Protein AF-A0A536UPM7-F1 (afdb_monomer_lite)

Sequence (203 aa):
MLKPAIPAGALLGDVVAAICDRAFIGEDPLPRSEGAYAEQVKRARVRLPAVAESAFRLLAAIAVEYHTLSQQIGALPGSQARLAADLRAQRDALLHPGFLSETPWPQLTHLPRYLKALERRLAKYGENPARDAKHSQAVAELWQRYAQRRAANAATRKAEPPLEAFRWQIEELKVSLFAQELRTPQPVSYKRLEKAWTELSRG

Secondary structure (DSSP, 8-state):
---TTS-HHHHHHHHHHHHHHHHHTTTSPPP-SHHHHHHHHHHHHHHHHHHHHHHHHHHHHHHHHHHHHHHHHHT--GGGHHHHHHHHHHHHHHS-TTHHHHS-HHHHTTHHHHHHHHHHHHHHGGG-HHHHHHHHHHHHHHHHHHHHHHHHHHHTT---HHHHHHHHHHHHHHHHHH-GGG--SS---HHHHHHHHHHHTT-

Radius of gyration: 19.03 Å; chains: 1; bounding box: 42×40×56 Å

pLDDT: mean 92.96, std 7.71, range [46.66, 98.44]

Foldseek 3Di:
DQPVQAPPVLVVVLLVLLLCCCLQPNPNDDDPDPVSNVVSVVSSVVRNVVSSVVSVVLVVLLRVLSVVLLVLLVPDDPVCVVLSVLLVVQLCVCVPRNNSNPPPPVVSSCNSVLSVLSVQLSVCCVVDVPLSVVLSVLLVVLVVLLVVVVVVCVVVVNDDVLSVVLVVLSSQQSCVSRPCVSPHPDDHYSVVSVVSSVVVVVD

Structure (mmCIF, N/CA/C/O backbone):
data_AF-A0A536UPM7-F1
#
_entry.id   AF-A0A536UPM7-F1
#
loop_
_atom_site.group_PDB
_atom_site.id
_atom_site.type_symbol
_atom_site.label_atom_id
_atom_site.label_alt_id
_atom_site.label_comp_id
_atom_site.label_asym_id
_atom_site.label_entity_id
_atom_site.label_seq_id
_atom_site.pdbx_PDB_ins_code
_atom_site.Cartn_x
_atom_site.Cartn_y
_atom_site.Cartn_z
_atom_site.occupancy
_atom_site.B_iso_or_equiv
_atom_site.auth_seq_id
_atom_site.auth_comp_id
_atom_site.auth_asym_id
_atom_site.auth_atom_id
_atom_site.pdbx_PDB_model_num
ATOM 1 N N .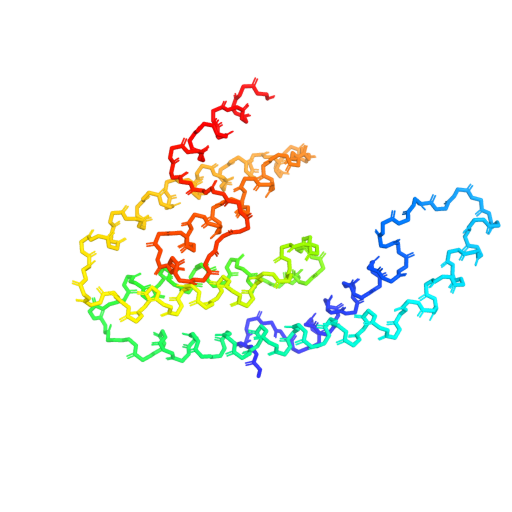 MET A 1 1 ? 5.685 -16.353 6.156 1.00 46.66 1 MET A N 1
ATOM 2 C CA . MET A 1 1 ? 4.704 -16.441 5.053 1.00 46.66 1 MET A CA 1
ATOM 3 C C . MET A 1 1 ? 3.681 -15.330 5.264 1.00 46.66 1 MET A C 1
ATOM 5 O O . MET A 1 1 ? 3.074 -15.290 6.330 1.00 46.66 1 MET A O 1
ATOM 9 N N . LEU A 1 2 ? 3.534 -14.404 4.306 1.00 55.59 2 LEU A N 1
ATOM 10 C CA . LEU A 1 2 ? 2.326 -13.563 4.188 1.00 55.59 2 LEU A CA 1
ATOM 11 C C . LEU A 1 2 ? 1.105 -14.528 4.127 1.00 55.59 2 LEU A C 1
ATOM 13 O O . LEU A 1 2 ? 1.315 -15.692 3.797 1.00 55.59 2 LEU A O 1
ATOM 17 N N . LYS A 1 3 ? -0.126 -14.152 4.520 1.00 49.47 3 LYS A N 1
ATOM 18 C CA . LYS A 1 3 ? -1.296 -15.077 4.624 1.00 49.47 3 LYS A CA 1
ATOM 19 C C . LYS A 1 3 ? -1.457 -16.034 3.420 1.00 49.47 3 LYS A C 1
ATOM 21 O O . LYS A 1 3 ? -0.940 -15.743 2.346 1.00 49.47 3 LYS A O 1
ATOM 26 N N . PRO A 1 4 ? -2.371 -17.026 3.512 1.00 54.44 4 PRO A N 1
ATOM 27 C CA . PRO A 1 4 ? -2.887 -17.793 2.363 1.00 54.44 4 PRO A CA 1
ATOM 28 C C . PRO A 1 4 ? -3.378 -16.982 1.138 1.00 54.44 4 PRO A C 1
ATOM 30 O O . PRO A 1 4 ? -3.805 -17.581 0.161 1.00 54.44 4 PRO A O 1
ATOM 33 N N . ALA A 1 5 ? -3.374 -15.645 1.182 1.00 61.03 5 ALA A N 1
ATOM 34 C CA . ALA A 1 5 ? -3.870 -14.762 0.130 1.00 61.03 5 ALA A CA 1
ATOM 35 C C . ALA A 1 5 ? -2.941 -14.657 -1.096 1.00 61.03 5 ALA A C 1
ATOM 37 O O . ALA A 1 5 ? -3.426 -14.322 -2.171 1.00 61.03 5 ALA A O 1
ATOM 38 N N . ILE A 1 6 ? -1.640 -14.952 -0.966 1.00 72.44 6 ILE A N 1
ATOM 39 C CA . ILE A 1 6 ? -0.722 -15.006 -2.115 1.00 72.44 6 ILE A CA 1
ATOM 40 C C . ILE A 1 6 ? 0.074 -16.316 -2.044 1.00 72.44 6 ILE A C 1
ATOM 42 O O . ILE A 1 6 ? 0.907 -16.473 -1.147 1.00 72.44 6 ILE A O 1
ATOM 46 N N . PRO A 1 7 ? -0.160 -17.270 -2.963 1.00 82.25 7 PRO A N 1
ATOM 47 C CA . PRO A 1 7 ? 0.635 -18.490 -3.047 1.00 82.25 7 PRO A CA 1
ATOM 48 C C . PRO A 1 7 ? 2.126 -18.170 -3.205 1.00 82.25 7 PRO A C 1
ATOM 50 O O . PRO A 1 7 ? 2.487 -17.260 -3.949 1.00 82.25 7 PRO A O 1
ATOM 53 N N . ALA A 1 8 ? 3.005 -18.945 -2.563 1.00 83.06 8 ALA A N 1
ATOM 54 C CA . ALA A 1 8 ? 4.450 -18.692 -2.591 1.00 83.06 8 ALA A CA 1
ATOM 55 C C . ALA A 1 8 ? 5.021 -18.604 -4.021 1.00 83.06 8 ALA A C 1
ATOM 57 O O . ALA A 1 8 ? 5.852 -17.744 -4.293 1.00 83.06 8 ALA A O 1
ATOM 58 N N . GLY A 1 9 ? 4.530 -19.439 -4.946 1.00 85.62 9 GLY A N 1
ATOM 59 C CA . GLY A 1 9 ? 4.920 -19.380 -6.358 1.00 85.62 9 GLY A CA 1
ATOM 60 C C . GLY A 1 9 ? 4.471 -18.096 -7.063 1.00 85.62 9 GLY A C 1
ATOM 61 O O . GLY A 1 9 ? 5.237 -17.529 -7.835 1.00 85.62 9 GLY A O 1
ATOM 62 N N . ALA A 1 10 ? 3.272 -17.594 -6.752 1.00 88.25 10 ALA A N 1
ATOM 63 C CA . ALA A 1 10 ? 2.782 -16.326 -7.293 1.00 88.25 10 ALA A CA 1
ATOM 64 C C . ALA A 1 10 ? 3.593 -15.140 -6.751 1.00 88.25 10 ALA A C 1
ATOM 66 O O . ALA A 1 10 ? 3.974 -14.261 -7.515 1.00 88.25 10 ALA A O 1
ATOM 67 N N . LEU A 1 11 ? 3.925 -15.154 -5.454 1.00 89.81 11 LEU A N 1
ATOM 68 C CA . LEU A 1 11 ? 4.779 -14.135 -4.846 1.00 89.81 11 LEU A CA 1
ATOM 69 C C . LEU A 1 11 ? 6.188 -14.148 -5.448 1.00 89.81 11 LEU A C 1
ATOM 71 O O . LEU A 1 11 ? 6.736 -13.093 -5.738 1.00 89.81 11 LEU A O 1
ATOM 75 N N . LEU A 1 12 ? 6.769 -15.331 -5.661 1.00 91.31 12 LEU A N 1
ATOM 76 C CA . LEU A 1 12 ? 8.068 -15.453 -6.319 1.00 91.31 12 LEU A CA 1
ATOM 77 C C . LEU A 1 12 ? 8.020 -14.900 -7.748 1.00 91.31 12 LEU A C 1
ATOM 79 O O . LEU A 1 12 ? 8.910 -14.147 -8.131 1.00 91.31 12 LEU A O 1
ATOM 83 N N . GLY A 1 13 ? 6.978 -15.238 -8.513 1.00 93.88 13 GLY A N 1
ATOM 84 C CA . GLY A 1 13 ? 6.771 -14.697 -9.856 1.00 93.88 13 GLY A CA 1
ATOM 85 C C . GLY A 1 13 ? 6.675 -13.170 -9.864 1.00 93.88 13 GLY A C 1
ATOM 86 O O . GLY A 1 13 ? 7.329 -12.524 -10.677 1.00 93.88 13 GLY A O 1
ATOM 87 N N . ASP A 1 14 ? 5.937 -12.594 -8.916 1.00 94.75 14 ASP A N 1
ATOM 88 C CA . ASP A 1 14 ? 5.778 -11.144 -8.762 1.00 94.75 14 ASP A CA 1
ATOM 89 C C . ASP A 1 14 ? 7.102 -10.444 -8.393 1.00 94.75 14 ASP A C 1
ATOM 91 O O . ASP A 1 14 ? 7.489 -9.456 -9.016 1.00 94.75 14 ASP A O 1
ATOM 95 N N . VAL A 1 15 ? 7.871 -11.011 -7.452 1.00 94.06 15 VAL A N 1
ATOM 96 C CA . VAL A 1 15 ? 9.226 -10.527 -7.117 1.00 94.06 15 VAL A CA 1
ATOM 97 C C . VAL A 1 15 ? 10.132 -10.544 -8.343 1.00 94.06 15 VAL A C 1
ATOM 99 O O . VAL A 1 15 ? 10.836 -9.570 -8.602 1.00 94.06 15 VAL A O 1
ATOM 102 N N . VAL A 1 16 ? 10.134 -11.645 -9.097 1.00 94.12 16 VAL A N 1
ATOM 103 C CA . VAL A 1 16 ? 10.965 -11.783 -10.298 1.00 94.12 16 VAL A CA 1
ATOM 104 C C . VAL A 1 16 ? 10.556 -10.760 -11.355 1.00 94.12 16 VAL A C 1
ATOM 106 O O . VAL A 1 16 ? 11.431 -10.106 -11.917 1.00 94.12 16 VAL A O 1
ATOM 109 N N . ALA A 1 17 ? 9.255 -10.563 -11.582 1.00 93.38 17 ALA A N 1
ATOM 110 C CA . ALA A 1 17 ? 8.753 -9.553 -12.509 1.00 93.38 17 ALA A CA 1
ATOM 111 C C . ALA A 1 17 ? 9.218 -8.140 -12.116 1.00 93.38 17 ALA A C 1
ATOM 113 O O . ALA A 1 17 ? 9.771 -7.426 -12.954 1.00 93.38 17 ALA A O 1
ATOM 114 N N . ALA A 1 18 ? 9.094 -7.773 -10.837 1.00 93.06 18 ALA A N 1
ATOM 115 C CA . ALA A 1 18 ? 9.553 -6.483 -10.322 1.00 93.06 18 ALA A CA 1
ATOM 116 C C . ALA A 1 18 ? 11.078 -6.295 -10.455 1.00 93.06 18 ALA A C 1
ATOM 118 O O . ALA A 1 18 ? 11.554 -5.216 -10.813 1.00 93.06 18 ALA A O 1
ATOM 119 N N . ILE A 1 19 ? 11.861 -7.351 -10.199 1.00 94.12 19 ILE A N 1
ATOM 120 C CA . ILE A 1 19 ? 13.320 -7.343 -10.386 1.00 94.12 19 ILE A CA 1
ATOM 121 C C . ILE A 1 19 ? 13.669 -7.137 -11.860 1.00 94.12 19 ILE A C 1
ATOM 123 O O . ILE A 1 19 ? 14.540 -6.323 -12.165 1.00 94.12 19 ILE A O 1
ATOM 127 N N . CYS A 1 20 ? 13.011 -7.858 -12.769 1.00 91.62 20 CYS A N 1
ATOM 128 C CA . CYS A 1 20 ? 13.251 -7.752 -14.204 1.00 91.62 20 CYS A CA 1
ATOM 129 C C . CYS A 1 20 ? 12.937 -6.351 -14.725 1.00 91.62 20 CYS A C 1
ATOM 131 O O . CYS A 1 20 ? 13.799 -5.757 -15.368 1.00 91.62 20 CYS A O 1
ATOM 133 N N . ASP A 1 21 ? 11.765 -5.799 -14.406 1.00 89.12 21 ASP A N 1
ATOM 134 C CA . ASP A 1 21 ? 11.371 -4.452 -14.833 1.00 89.12 21 ASP A CA 1
ATOM 135 C C . ASP A 1 21 ? 12.409 -3.403 -14.395 1.00 89.12 21 ASP A C 1
ATOM 137 O O . ASP A 1 21 ? 12.956 -2.639 -15.199 1.00 89.12 21 ASP A O 1
ATOM 141 N N . ARG A 1 22 ? 12.813 -3.478 -13.123 1.00 88.88 22 ARG A N 1
ATOM 142 C CA . ARG A 1 22 ? 13.778 -2.559 -12.518 1.00 88.88 22 ARG A CA 1
ATOM 143 C C . ARG A 1 22 ? 15.211 -2.735 -13.022 1.00 88.88 22 ARG A C 1
ATOM 145 O O . ARG A 1 22 ? 15.935 -1.750 -13.158 1.00 88.88 22 ARG A O 1
ATOM 152 N N . ALA A 1 23 ? 15.659 -3.966 -13.252 1.00 91.31 23 ALA A N 1
ATOM 153 C CA . ALA A 1 23 ? 17.023 -4.235 -13.698 1.00 91.31 23 ALA A CA 1
ATOM 154 C C . ALA A 1 23 ? 17.193 -3.989 -15.203 1.00 91.31 23 ALA A C 1
ATOM 156 O O . ALA A 1 23 ? 18.252 -3.521 -15.635 1.00 91.31 23 ALA A O 1
ATOM 157 N N . PHE A 1 24 ? 16.179 -4.328 -16.004 1.00 89.31 24 PHE A N 1
ATOM 158 C CA . PHE A 1 24 ? 16.286 -4.341 -17.461 1.00 89.31 24 PHE A CA 1
ATOM 159 C C . PHE A 1 24 ? 15.984 -2.968 -18.045 1.00 89.31 24 PHE A C 1
ATOM 161 O O . PHE A 1 24 ? 16.785 -2.467 -18.835 1.00 89.31 24 PHE A O 1
ATOM 168 N N . ILE A 1 25 ? 14.881 -2.346 -17.627 1.00 85.50 25 ILE A N 1
ATOM 169 C CA . ILE A 1 25 ? 14.488 -1.005 -18.067 1.00 85.50 25 ILE A CA 1
ATOM 170 C C . ILE A 1 25 ? 14.950 0.011 -17.025 1.00 85.50 25 ILE A C 1
ATOM 172 O O . ILE A 1 25 ? 15.797 0.852 -17.322 1.00 85.50 25 ILE A O 1
ATOM 176 N N . GLY A 1 26 ? 14.475 -0.114 -15.783 1.00 82.00 26 GLY A N 1
ATOM 177 C CA . GLY A 1 26 ? 14.726 0.890 -14.752 1.00 82.00 26 GLY A CA 1
ATOM 178 C C . GLY A 1 26 ? 14.202 2.259 -15.194 1.00 82.00 26 GLY A C 1
ATOM 179 O O . GLY A 1 26 ? 13.027 2.398 -15.512 1.00 82.00 26 GLY A O 1
ATOM 180 N N . GLU A 1 27 ? 15.082 3.258 -15.239 1.00 79.44 27 GLU A N 1
ATOM 181 C CA . GLU A 1 27 ? 14.775 4.600 -15.765 1.00 79.44 27 GLU A CA 1
ATOM 182 C C . GLU A 1 27 ? 15.346 4.821 -17.181 1.00 79.44 27 GLU A C 1
ATOM 184 O O . GLU A 1 27 ? 15.291 5.930 -17.713 1.00 79.44 27 GLU A O 1
ATOM 189 N N . ASP A 1 28 ? 15.905 3.777 -17.809 1.00 84.69 28 ASP A N 1
ATOM 190 C CA . ASP A 1 28 ? 16.484 3.879 -19.147 1.00 84.69 28 ASP A CA 1
ATOM 191 C C . ASP A 1 28 ? 15.371 4.031 -20.210 1.00 84.69 28 ASP A C 1
ATOM 193 O O . ASP A 1 28 ? 14.317 3.392 -20.112 1.00 84.69 28 ASP A O 1
ATOM 197 N N . PRO A 1 29 ? 15.599 4.805 -21.289 1.00 86.31 29 PRO A N 1
ATOM 198 C CA . PRO A 1 29 ? 14.695 4.811 -22.432 1.00 86.31 29 PRO A CA 1
ATOM 199 C C . PRO A 1 29 ? 14.669 3.439 -23.117 1.00 86.31 29 PRO A C 1
ATOM 201 O O . PRO A 1 29 ? 15.681 2.740 -23.193 1.00 86.31 29 PRO A O 1
ATOM 204 N N . LEU A 1 30 ? 13.511 3.078 -23.677 1.00 89.62 30 LEU A N 1
ATOM 205 C CA . LEU A 1 30 ? 13.355 1.817 -24.403 1.00 89.62 30 LEU A CA 1
ATOM 206 C C . LEU A 1 30 ? 14.289 1.754 -25.625 1.00 89.62 30 LEU A C 1
ATOM 208 O O . LEU A 1 30 ? 14.396 2.739 -26.367 1.00 89.62 30 LEU A O 1
ATOM 212 N N . PRO A 1 31 ? 14.915 0.595 -25.894 1.00 92.06 31 PRO A N 1
ATOM 213 C CA . PRO A 1 31 ? 15.861 0.456 -26.985 1.00 92.06 31 PRO A CA 1
ATOM 214 C C . PRO A 1 31 ? 15.094 0.448 -28.312 1.00 92.06 31 PRO A C 1
ATOM 216 O O . PRO A 1 31 ? 14.111 -0.274 -28.480 1.00 92.06 31 PRO A O 1
ATOM 219 N N . ARG A 1 32 ? 15.534 1.270 -29.270 1.00 94.25 32 ARG A N 1
ATOM 220 C CA . ARG A 1 32 ? 14.934 1.369 -30.618 1.00 94.25 32 ARG A CA 1
ATOM 221 C C . ARG A 1 32 ? 15.859 0.869 -31.732 1.00 94.25 32 ARG A C 1
ATOM 223 O O . ARG A 1 32 ? 15.535 1.009 -32.904 1.00 94.25 32 ARG A O 1
ATOM 230 N N . SER A 1 33 ? 17.003 0.295 -31.367 1.00 96.56 33 SER A N 1
ATOM 231 C CA . SER A 1 33 ? 17.969 -0.311 -32.282 1.00 96.56 33 SER A CA 1
ATOM 232 C C . SER A 1 33 ? 18.640 -1.516 -31.628 1.00 96.56 33 SER A C 1
ATOM 234 O O . SER A 1 33 ? 18.663 -1.637 -30.401 1.00 96.56 33 SER A O 1
ATOM 236 N N . GLU A 1 34 ? 19.221 -2.390 -32.447 1.00 94.94 34 GLU A N 1
ATOM 237 C CA . GLU A 1 34 ? 19.963 -3.564 -31.981 1.00 94.94 34 GLU A CA 1
ATOM 238 C C . GLU A 1 34 ? 21.147 -3.180 -31.080 1.00 94.94 34 GLU A C 1
ATOM 240 O O . GLU A 1 34 ? 21.318 -3.743 -30.001 1.00 94.94 34 GLU A O 1
ATOM 245 N N . GLY A 1 35 ? 21.915 -2.155 -31.467 1.00 95.50 35 GLY A N 1
ATOM 246 C CA . GLY A 1 35 ? 23.019 -1.645 -30.651 1.00 95.50 35 GLY A CA 1
ATOM 247 C C . GLY A 1 35 ? 22.550 -1.120 -29.290 1.00 95.50 35 GLY A C 1
ATOM 248 O O . GLY A 1 35 ? 23.141 -1.450 -28.263 1.00 95.50 35 GLY A O 1
ATOM 249 N N . ALA A 1 36 ? 21.444 -0.366 -29.254 1.00 93.62 36 ALA A N 1
ATOM 250 C CA . ALA A 1 36 ? 20.870 0.123 -27.999 1.00 93.62 36 ALA A CA 1
ATOM 251 C C . ALA A 1 36 ? 20.374 -1.026 -27.104 1.00 93.62 36 ALA A C 1
ATOM 253 O O . ALA A 1 36 ? 20.563 -0.979 -25.888 1.00 93.62 36 ALA A O 1
ATOM 254 N N . TYR A 1 37 ? 19.792 -2.071 -27.700 1.00 94.19 37 TYR A N 1
ATOM 255 C CA . TYR A 1 37 ? 19.376 -3.277 -26.988 1.00 94.19 37 TYR A CA 1
ATOM 256 C C . TYR A 1 37 ? 20.574 -4.028 -26.391 1.00 94.19 37 TYR A C 1
ATOM 258 O O . TYR A 1 37 ? 20.555 -4.370 -25.209 1.00 94.19 37 TYR A O 1
ATOM 266 N N . ALA A 1 38 ? 21.646 -4.232 -27.163 1.00 94.44 38 ALA A N 1
ATOM 267 C CA . ALA A 1 38 ? 22.855 -4.901 -26.685 1.00 94.44 38 ALA A CA 1
ATOM 268 C C . ALA A 1 38 ? 23.488 -4.163 -25.491 1.00 94.44 38 ALA A C 1
ATOM 270 O O . ALA A 1 38 ? 23.858 -4.789 -24.494 1.00 94.44 38 ALA A O 1
ATOM 271 N N . GLU A 1 39 ? 23.552 -2.831 -25.548 1.00 92.62 39 GLU A N 1
ATOM 272 C CA . GLU A 1 39 ? 24.030 -2.011 -24.430 1.00 92.62 39 GLU A CA 1
ATOM 273 C C . GLU A 1 39 ? 23.107 -2.086 -23.211 1.00 92.62 39 GLU A C 1
ATOM 275 O O . GLU A 1 39 ? 23.575 -2.171 -22.073 1.00 92.62 39 GLU A O 1
ATOM 280 N N . GLN A 1 40 ? 21.793 -2.124 -23.424 1.00 93.00 40 GLN A N 1
ATOM 281 C CA . GLN A 1 40 ? 20.843 -2.293 -22.331 1.00 93.00 40 GLN A CA 1
ATOM 282 C C . GLN A 1 40 ? 20.976 -3.659 -21.653 1.00 93.00 40 GLN A C 1
ATOM 284 O O . GLN A 1 40 ? 20.972 -3.723 -20.426 1.00 93.00 40 GLN A O 1
ATOM 289 N N . VAL A 1 41 ? 21.183 -4.741 -22.411 1.00 93.19 41 VAL A N 1
ATOM 290 C CA . VAL A 1 41 ? 21.449 -6.076 -21.849 1.00 93.19 41 VAL A CA 1
ATOM 291 C C . VAL A 1 41 ? 22.722 -6.074 -20.997 1.00 93.19 41 VAL A C 1
ATOM 293 O O . VAL A 1 41 ? 22.733 -6.661 -19.912 1.00 93.19 41 VAL A O 1
ATOM 296 N N . LYS A 1 42 ? 23.790 -5.394 -21.440 1.00 93.75 42 LYS A N 1
ATOM 297 C CA . LYS A 1 42 ? 25.025 -5.253 -20.649 1.00 93.75 42 LYS A CA 1
ATOM 298 C C . LYS A 1 42 ? 24.760 -4.527 -19.329 1.00 93.75 42 LYS A C 1
ATOM 300 O O . LYS A 1 42 ? 25.120 -5.049 -18.275 1.00 93.75 42 LYS A O 1
ATOM 305 N N . ARG A 1 43 ? 24.076 -3.375 -19.364 1.00 91.69 43 ARG A N 1
ATOM 306 C CA . ARG A 1 43 ? 23.701 -2.624 -18.149 1.00 91.69 43 ARG A CA 1
ATOM 307 C C . ARG A 1 43 ? 22.825 -3.456 -17.216 1.00 91.69 43 ARG A C 1
ATOM 309 O O . ARG A 1 43 ? 23.081 -3.511 -16.016 1.00 91.69 43 ARG A O 1
ATOM 316 N N . ALA A 1 44 ? 21.830 -4.145 -17.766 1.00 92.56 44 ALA A N 1
ATOM 317 C CA . ALA A 1 44 ? 20.921 -4.998 -17.015 1.00 92.56 44 ALA A CA 1
ATOM 318 C C . ALA A 1 44 ? 21.657 -6.103 -16.249 1.00 92.56 44 ALA A C 1
ATOM 320 O O . ALA A 1 44 ? 21.410 -6.283 -15.059 1.00 92.56 44 ALA A O 1
ATOM 321 N N . ARG A 1 45 ? 22.612 -6.790 -16.891 1.00 93.25 45 ARG A N 1
ATOM 322 C CA . ARG A 1 45 ? 23.435 -7.828 -16.243 1.00 93.25 45 ARG A CA 1
ATOM 323 C C . ARG A 1 45 ? 24.228 -7.295 -15.052 1.00 93.25 45 ARG A C 1
ATOM 325 O O . ARG A 1 45 ? 24.343 -7.993 -14.052 1.00 93.25 45 ARG A O 1
ATOM 332 N N . VAL A 1 46 ? 24.738 -6.067 -15.146 1.00 94.31 46 VAL A N 1
ATOM 333 C CA . VAL A 1 46 ? 25.467 -5.411 -14.049 1.00 94.31 46 VAL A CA 1
ATOM 334 C C . VAL A 1 46 ? 24.521 -4.997 -12.914 1.00 94.31 46 VAL A C 1
ATOM 336 O O . VAL A 1 46 ? 24.858 -5.170 -11.746 1.00 94.31 46 VAL A O 1
ATOM 339 N N . ARG A 1 47 ? 23.324 -4.484 -13.232 1.00 93.94 47 ARG A N 1
ATOM 340 C CA . ARG A 1 47 ? 22.331 -4.033 -12.235 1.00 93.94 47 ARG A CA 1
ATOM 341 C C . ARG A 1 47 ? 21.642 -5.181 -11.496 1.00 93.94 47 ARG A C 1
ATOM 343 O O . ARG A 1 47 ? 21.303 -5.032 -10.322 1.00 93.94 47 ARG A O 1
ATOM 350 N N . LEU A 1 48 ? 21.408 -6.300 -12.182 1.00 95.19 48 LEU A N 1
ATOM 351 C CA . LEU A 1 48 ? 20.527 -7.375 -11.725 1.00 95.19 48 LEU A CA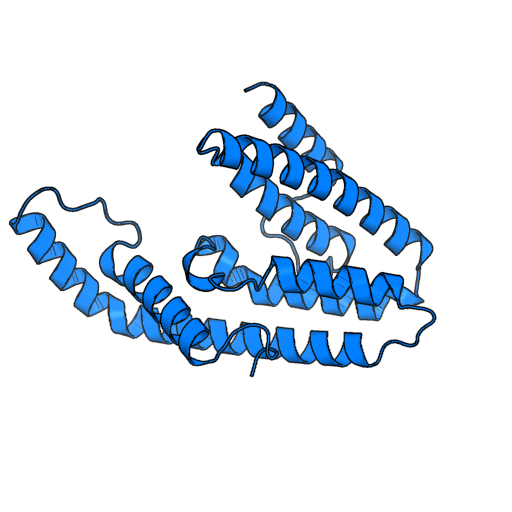 1
ATOM 352 C C . LEU A 1 48 ? 20.848 -7.896 -10.312 1.00 95.19 48 LEU A C 1
ATOM 354 O O . LEU A 1 48 ? 19.905 -7.985 -9.525 1.00 95.19 48 LEU A O 1
ATOM 358 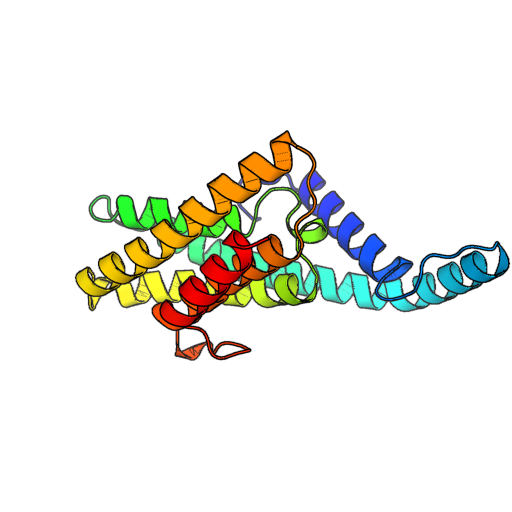N N . PRO A 1 49 ? 22.112 -8.184 -9.930 1.00 95.69 49 PRO A N 1
ATOM 359 C CA . PRO A 1 49 ? 22.410 -8.694 -8.591 1.00 95.69 49 PRO A CA 1
ATOM 360 C C . PRO A 1 49 ? 21.991 -7.727 -7.475 1.00 95.69 49 PRO A C 1
ATOM 362 O O . PRO A 1 49 ? 21.298 -8.125 -6.540 1.00 95.69 49 PRO A O 1
ATOM 365 N N . ALA A 1 50 ? 22.336 -6.442 -7.608 1.00 94.94 50 ALA A N 1
ATOM 366 C CA . ALA A 1 50 ? 22.013 -5.420 -6.611 1.00 94.94 50 ALA A CA 1
ATOM 367 C C . ALA A 1 50 ? 20.501 -5.152 -6.524 1.00 94.94 50 ALA A C 1
ATOM 369 O O . ALA A 1 50 ? 19.949 -4.977 -5.436 1.00 94.94 50 ALA A O 1
ATOM 370 N N . VAL A 1 51 ? 19.811 -5.151 -7.671 1.00 94.38 51 VAL A N 1
ATOM 371 C CA . VAL A 1 51 ? 18.351 -5.002 -7.726 1.00 94.38 51 VAL A CA 1
ATOM 372 C C . VAL A 1 51 ? 17.655 -6.184 -7.054 1.00 94.38 51 VAL A C 1
ATOM 374 O O . VAL A 1 51 ? 16.749 -5.969 -6.248 1.00 94.38 51 VAL A O 1
ATOM 377 N N . ALA A 1 52 ? 18.093 -7.411 -7.339 1.00 95.38 52 ALA A N 1
ATOM 378 C CA . ALA A 1 52 ? 17.531 -8.613 -6.737 1.00 95.38 52 ALA A CA 1
ATOM 379 C C . ALA A 1 52 ? 17.705 -8.613 -5.214 1.00 95.38 52 ALA A C 1
ATOM 381 O O . ALA A 1 52 ? 16.734 -8.803 -4.482 1.00 95.38 52 ALA A O 1
ATOM 382 N N . GLU A 1 53 ? 18.914 -8.325 -4.727 1.00 96.31 53 GLU A N 1
ATOM 383 C CA . GLU A 1 53 ? 19.189 -8.240 -3.291 1.00 96.31 53 GLU A CA 1
ATOM 384 C C . GLU A 1 53 ? 18.302 -7.188 -2.603 1.00 96.31 53 GLU A C 1
ATOM 386 O O . GLU A 1 53 ? 17.685 -7.459 -1.569 1.00 96.31 53 GLU A O 1
ATOM 391 N N . SER A 1 54 ? 18.191 -5.996 -3.199 1.00 94.94 54 SER A N 1
ATOM 392 C CA . SER A 1 54 ? 17.342 -4.920 -2.683 1.00 94.94 54 SER A CA 1
ATOM 393 C C . SER A 1 54 ? 15.864 -5.324 -2.636 1.00 94.94 54 SER A C 1
ATOM 395 O O . SER A 1 54 ? 15.202 -5.092 -1.621 1.00 94.94 54 SER A O 1
ATOM 397 N N . ALA A 1 55 ? 15.357 -5.979 -3.684 1.00 94.56 55 ALA A N 1
ATOM 398 C CA . ALA A 1 55 ? 13.974 -6.444 -3.754 1.00 94.56 55 ALA A CA 1
ATOM 399 C C . ALA A 1 55 ? 13.664 -7.506 -2.685 1.00 94.56 55 ALA A C 1
ATOM 401 O O . ALA A 1 55 ? 12.662 -7.388 -1.980 1.00 94.56 55 ALA A O 1
ATOM 402 N N . PHE A 1 56 ? 14.538 -8.501 -2.493 1.00 95.12 56 PHE A N 1
ATOM 403 C CA . PHE A 1 56 ? 14.345 -9.522 -1.457 1.00 95.12 56 PHE A CA 1
ATOM 404 C C . PHE A 1 56 ? 14.441 -8.950 -0.040 1.00 95.12 56 PHE A C 1
ATOM 406 O O . PHE A 1 56 ? 13.651 -9.323 0.830 1.00 95.12 56 PHE A O 1
ATOM 413 N N . ARG A 1 57 ? 15.358 -8.005 0.196 1.00 96.50 57 ARG A N 1
ATOM 414 C CA . ARG A 1 57 ? 15.459 -7.290 1.476 1.00 96.50 57 ARG A CA 1
ATOM 415 C C . ARG A 1 57 ? 14.180 -6.510 1.781 1.00 96.50 57 ARG A C 1
ATOM 417 O O . ARG A 1 57 ? 13.683 -6.560 2.906 1.00 96.50 57 ARG A O 1
ATOM 424 N N . LEU A 1 58 ? 13.630 -5.821 0.782 1.00 96.31 58 LEU A N 1
ATOM 425 C CA . LEU A 1 58 ? 12.373 -5.090 0.914 1.00 96.31 58 LEU A CA 1
ATOM 426 C C . LEU A 1 58 ? 11.198 -6.040 1.169 1.00 96.31 58 LEU A C 1
ATOM 428 O O . LEU A 1 58 ? 10.416 -5.801 2.087 1.00 96.31 58 LEU A O 1
ATOM 432 N N . LEU A 1 59 ? 11.108 -7.147 0.430 1.00 95.50 59 LEU A N 1
ATOM 433 C CA . LEU A 1 59 ? 10.090 -8.170 0.658 1.00 95.50 59 LEU A CA 1
ATOM 434 C C . LEU A 1 59 ? 10.143 -8.720 2.088 1.00 95.50 59 LEU A C 1
ATOM 436 O O . LEU A 1 59 ? 9.100 -8.874 2.723 1.00 95.50 59 LEU A O 1
ATOM 440 N N . ALA A 1 60 ? 11.340 -8.994 2.611 1.00 95.50 60 ALA A N 1
ATOM 441 C CA . ALA A 1 60 ? 11.511 -9.458 3.984 1.00 95.50 60 ALA A CA 1
ATOM 442 C C . ALA A 1 60 ? 10.995 -8.423 4.999 1.00 95.50 60 ALA A C 1
ATOM 444 O O . ALA A 1 60 ? 10.251 -8.783 5.912 1.00 95.50 60 ALA A O 1
ATOM 445 N N . ALA A 1 61 ? 11.310 -7.138 4.806 1.00 97.31 61 ALA A N 1
ATOM 446 C CA . ALA A 1 61 ? 10.804 -6.058 5.655 1.00 97.31 61 ALA A CA 1
ATOM 447 C C . ALA A 1 61 ? 9.267 -5.946 5.601 1.00 97.31 61 ALA A C 1
ATOM 449 O O . ALA A 1 61 ? 8.614 -5.855 6.639 1.00 97.31 61 ALA A O 1
ATOM 450 N N . ILE A 1 62 ? 8.676 -6.028 4.404 1.00 96.81 62 ILE A N 1
ATOM 451 C CA . ILE A 1 62 ? 7.216 -6.041 4.215 1.00 96.81 62 ILE A CA 1
ATOM 452 C C . ILE A 1 62 ? 6.588 -7.237 4.941 1.00 96.81 62 ILE A C 1
ATOM 454 O O . ILE A 1 62 ? 5.569 -7.088 5.615 1.00 96.81 62 ILE A O 1
ATOM 458 N N . ALA A 1 63 ? 7.203 -8.418 4.844 1.00 94.75 63 ALA A N 1
ATOM 459 C CA . ALA A 1 63 ? 6.704 -9.632 5.481 1.00 94.75 63 ALA A CA 1
ATOM 460 C C . ALA A 1 63 ? 6.684 -9.543 7.013 1.00 94.75 63 ALA A C 1
ATOM 462 O O . ALA A 1 63 ? 5.732 -10.025 7.632 1.00 94.75 63 ALA A O 1
ATOM 463 N N . VAL A 1 64 ? 7.691 -8.907 7.619 1.00 96.56 64 VAL A N 1
ATOM 464 C CA . VAL A 1 64 ? 7.753 -8.677 9.072 1.00 96.56 64 VAL A CA 1
ATOM 465 C C . VAL A 1 64 ? 6.613 -7.769 9.537 1.00 96.56 64 VAL A C 1
ATOM 467 O O . VAL A 1 64 ? 5.868 -8.137 10.452 1.00 96.56 64 VAL A O 1
ATOM 470 N N . GLU A 1 65 ? 6.429 -6.620 8.883 1.00 97.62 65 GLU A N 1
ATOM 471 C CA . GLU A 1 65 ? 5.376 -5.664 9.254 1.00 97.62 65 GLU A CA 1
ATOM 472 C C . GLU A 1 65 ? 3.981 -6.251 9.020 1.00 97.62 65 GLU A C 1
ATOM 474 O O . GLU A 1 65 ? 3.092 -6.144 9.867 1.00 97.62 65 GLU A O 1
ATOM 479 N N . TYR A 1 66 ? 3.799 -6.969 7.909 1.00 96.19 66 TYR A N 1
ATOM 480 C CA . TYR A 1 66 ? 2.560 -7.679 7.625 1.00 96.19 66 TYR A CA 1
ATOM 481 C C . TYR A 1 66 ? 2.205 -8.701 8.703 1.00 96.19 66 TYR A C 1
ATOM 483 O O . TYR A 1 66 ? 1.044 -8.786 9.115 1.00 96.19 66 TYR A O 1
ATOM 491 N N . HIS A 1 67 ? 3.177 -9.521 9.111 1.00 95.06 67 HIS A N 1
ATOM 492 C CA . HIS A 1 67 ? 2.951 -10.586 10.079 1.00 95.06 67 HIS A CA 1
ATOM 493 C C . HIS A 1 67 ? 2.552 -10.004 11.432 1.00 95.06 67 HIS A C 1
ATOM 495 O O . HIS A 1 67 ? 1.521 -10.394 11.979 1.00 95.06 67 HIS A O 1
ATOM 501 N N . THR A 1 68 ? 3.310 -9.008 11.895 1.00 96.75 68 THR A N 1
ATOM 502 C CA . THR A 1 68 ? 3.046 -8.272 13.136 1.00 96.75 68 THR A CA 1
ATOM 503 C C . THR A 1 68 ? 1.637 -7.684 13.138 1.00 96.75 68 THR A C 1
ATOM 505 O O . THR A 1 68 ? 0.827 -8.004 14.010 1.00 96.75 68 THR A O 1
ATOM 508 N N . LEU A 1 69 ? 1.296 -6.903 12.109 1.00 97.38 69 LEU A N 1
ATOM 509 C CA . LEU A 1 69 ? -0.022 -6.285 11.983 1.00 97.38 69 LEU A CA 1
ATOM 510 C C . LEU A 1 69 ? -1.140 -7.337 11.918 1.00 97.38 69 LEU A C 1
ATOM 512 O O . LEU A 1 69 ? -2.185 -7.194 12.549 1.00 97.38 69 LEU A O 1
ATOM 516 N N . SER A 1 70 ? -0.933 -8.421 11.170 1.00 96.44 70 SER A N 1
ATOM 517 C CA . SER A 1 70 ? -1.942 -9.471 11.004 1.00 96.44 70 SER A CA 1
ATOM 518 C C . SER A 1 70 ? -2.221 -10.233 12.296 1.00 96.44 70 SER A C 1
ATOM 520 O O . SER A 1 70 ? -3.382 -10.559 12.552 1.00 96.44 70 SER A O 1
ATOM 522 N N . GLN A 1 71 ? -1.193 -10.495 13.106 1.00 97.12 71 GLN A N 1
ATOM 523 C CA . GLN A 1 71 ? -1.353 -11.096 14.429 1.00 97.12 71 GLN A CA 1
ATOM 524 C C . GLN A 1 71 ? -2.138 -10.176 15.363 1.00 97.12 71 GLN A C 1
ATOM 526 O O . GLN A 1 71 ? -3.124 -10.611 15.955 1.00 97.12 71 GLN A O 1
ATOM 531 N N . GLN A 1 72 ? -1.764 -8.897 15.440 1.00 97.56 72 GLN A N 1
ATOM 532 C CA . GLN A 1 72 ? -2.445 -7.932 16.304 1.00 97.56 72 GLN A CA 1
ATOM 533 C C . GLN A 1 72 ? -3.915 -7.741 15.911 1.00 97.56 72 GLN A C 1
ATOM 535 O O . GLN A 1 72 ? -4.788 -7.763 16.772 1.00 97.56 72 GLN A O 1
ATOM 540 N N . ILE A 1 73 ? -4.216 -7.642 14.610 1.00 97.19 73 ILE A N 1
ATOM 541 C CA . ILE A 1 73 ? -5.602 -7.595 14.123 1.00 97.19 73 ILE A CA 1
ATOM 542 C C . ILE A 1 73 ? -6.365 -8.883 14.483 1.00 97.19 73 ILE A C 1
ATOM 544 O O . ILE A 1 73 ? -7.566 -8.841 14.749 1.00 97.19 73 ILE A O 1
ATOM 548 N N . GLY A 1 74 ? -5.700 -10.041 14.441 1.00 96.00 74 GLY A N 1
ATOM 549 C CA . GLY A 1 74 ? -6.285 -11.330 14.817 1.00 96.00 74 GLY A CA 1
ATOM 550 C C . GLY A 1 74 ? -6.608 -11.446 16.309 1.00 96.00 74 GLY A C 1
ATOM 551 O O . GLY A 1 74 ? -7.546 -12.152 16.660 1.00 96.00 74 GLY A O 1
ATOM 552 N N . ALA A 1 75 ? -5.874 -10.727 17.158 1.00 96.88 75 ALA A N 1
ATOM 553 C CA . ALA A 1 75 ? -6.059 -10.704 18.607 1.00 96.88 75 ALA A CA 1
ATOM 554 C C . ALA A 1 75 ? -7.112 -9.685 19.089 1.00 96.88 75 ALA A C 1
ATOM 556 O O . ALA A 1 75 ? -7.408 -9.632 20.282 1.00 96.88 75 ALA A O 1
ATOM 557 N N . LEU A 1 76 ? -7.675 -8.863 18.193 1.00 96.50 76 LEU A N 1
ATOM 558 C CA . LEU A 1 76 ? -8.683 -7.869 18.565 1.00 96.50 76 LEU A CA 1
ATOM 559 C C . LEU A 1 76 ? -9.976 -8.531 19.074 1.00 96.50 76 LEU A C 1
ATOM 561 O O . LEU A 1 76 ? -10.469 -9.472 18.444 1.00 96.50 76 LEU A O 1
ATOM 565 N N . PRO A 1 77 ? -10.588 -8.013 20.157 1.00 95.69 77 PRO A N 1
ATOM 566 C CA . PRO A 1 77 ? -11.863 -8.520 20.645 1.00 95.69 77 PRO A CA 1
ATOM 567 C C . PRO A 1 77 ? -13.000 -8.192 19.668 1.00 95.69 77 PRO A C 1
ATOM 569 O O . PRO A 1 77 ? -12.934 -7.230 18.900 1.00 95.69 77 PRO A O 1
ATOM 572 N N . GLY A 1 78 ? -14.100 -8.948 19.749 1.00 94.81 78 GLY A N 1
ATOM 573 C CA . GLY A 1 78 ? -15.269 -8.768 18.877 1.00 94.81 78 GLY A CA 1
ATOM 574 C C . GLY A 1 78 ? -15.894 -7.367 18.931 1.00 94.81 78 GLY A C 1
ATOM 575 O O . GLY A 1 78 ? -16.416 -6.890 17.926 1.00 94.81 78 GLY A O 1
ATOM 576 N N . SER A 1 79 ? -15.759 -6.652 20.053 1.00 93.94 79 SER A N 1
ATOM 577 C CA . SER A 1 79 ? -16.181 -5.248 20.183 1.00 93.94 79 SER A CA 1
ATOM 578 C C . SER A 1 79 ? -15.458 -4.298 19.216 1.00 93.94 79 SER A C 1
ATOM 580 O O . SER A 1 79 ? -15.972 -3.225 18.910 1.00 93.94 79 SER A O 1
ATOM 582 N N . GLN A 1 80 ? -14.296 -4.696 18.690 1.00 95.12 80 GLN A N 1
ATOM 583 C CA . GLN A 1 80 ? -13.500 -3.941 17.719 1.00 95.12 80 GLN A CA 1
ATOM 584 C C . GLN A 1 80 ? -13.547 -4.554 16.310 1.00 95.12 80 GLN A C 1
ATOM 586 O O . GLN A 1 80 ? -12.690 -4.268 15.472 1.00 95.12 80 GLN A O 1
ATOM 591 N N . ALA A 1 81 ? -14.562 -5.369 16.001 1.00 95.00 81 ALA A N 1
ATOM 592 C CA . ALA A 1 81 ? -14.685 -6.036 14.703 1.00 95.00 81 ALA A CA 1
ATOM 593 C C . ALA A 1 81 ? -14.656 -5.061 13.511 1.00 95.00 81 ALA A C 1
ATOM 595 O O . ALA A 1 81 ? -14.055 -5.369 12.481 1.00 95.00 81 ALA A O 1
ATOM 596 N N . ARG A 1 82 ? -15.246 -3.866 13.657 1.00 93.69 82 ARG A N 1
ATOM 597 C CA . ARG A 1 82 ? -15.239 -2.833 12.608 1.00 93.69 82 ARG A CA 1
ATOM 598 C C . ARG A 1 82 ? -13.831 -2.304 12.325 1.00 93.69 82 ARG A C 1
ATOM 600 O O . ARG A 1 82 ? -13.455 -2.206 11.161 1.00 93.69 82 ARG A O 1
ATOM 607 N N . LEU A 1 83 ? -13.048 -2.021 13.369 1.00 95.44 83 LEU A N 1
ATOM 608 C CA . LEU A 1 83 ? -11.645 -1.617 13.234 1.00 95.44 83 LEU A CA 1
ATOM 609 C C . LEU A 1 83 ? -10.823 -2.740 12.592 1.00 95.44 83 LEU A C 1
ATOM 611 O O . LEU A 1 83 ? -10.073 -2.502 11.651 1.00 95.44 83 LEU A O 1
ATOM 615 N N . ALA A 1 84 ? -11.005 -3.978 13.059 1.00 97.31 84 ALA A N 1
ATOM 616 C CA . ALA A 1 84 ? -10.313 -5.137 12.511 1.00 97.31 84 ALA A CA 1
ATOM 617 C C . ALA A 1 84 ? -10.614 -5.335 11.014 1.00 97.31 84 ALA A C 1
ATOM 619 O O . ALA A 1 84 ? -9.714 -5.665 10.244 1.00 97.31 84 ALA A O 1
ATOM 620 N N . ALA A 1 85 ? -11.866 -5.144 10.587 1.00 96.38 85 ALA A N 1
ATOM 621 C CA . ALA A 1 85 ? -12.256 -5.229 9.181 1.00 96.38 85 ALA A CA 1
ATOM 622 C C . ALA A 1 85 ? -11.608 -4.121 8.335 1.00 96.38 85 ALA A C 1
ATOM 624 O O . ALA A 1 85 ? -11.036 -4.419 7.288 1.00 96.38 85 ALA A O 1
ATOM 625 N N . ASP A 1 86 ? -11.631 -2.877 8.816 1.00 96.38 86 ASP A N 1
ATOM 626 C CA . ASP A 1 86 ? -11.011 -1.734 8.139 1.00 96.38 86 ASP A CA 1
ATOM 627 C C . ASP A 1 86 ? -9.486 -1.902 8.002 1.00 96.38 86 ASP A C 1
ATOM 629 O O . ASP A 1 86 ? -8.941 -1.803 6.904 1.00 96.38 86 ASP A O 1
ATOM 633 N N . LEU A 1 87 ? -8.785 -2.282 9.077 1.00 97.44 87 LEU A N 1
ATOM 634 C CA . LEU A 1 87 ? -7.340 -2.539 9.034 1.00 97.44 87 LEU A CA 1
ATOM 635 C C . LEU A 1 87 ? -6.974 -3.677 8.067 1.00 97.44 87 LEU A C 1
ATOM 637 O O . LEU A 1 87 ? -5.963 -3.581 7.370 1.00 97.44 87 LEU A O 1
ATOM 641 N N . ARG A 1 88 ? -7.792 -4.741 7.984 1.00 96.75 88 ARG A N 1
ATOM 642 C CA . ARG A 1 88 ? -7.595 -5.811 6.987 1.00 96.75 88 ARG A CA 1
ATOM 643 C C . ARG A 1 88 ? -7.760 -5.275 5.574 1.00 96.75 88 ARG A C 1
ATOM 645 O O . ARG A 1 88 ? -6.880 -5.515 4.760 1.00 96.75 88 ARG A O 1
ATOM 652 N N . ALA A 1 89 ? -8.830 -4.527 5.307 1.00 95.19 89 ALA A N 1
ATOM 653 C CA . ALA A 1 89 ? -9.082 -3.957 3.989 1.00 95.19 89 ALA A CA 1
ATOM 654 C C . ALA A 1 89 ? -7.936 -3.034 3.541 1.00 95.19 89 ALA A C 1
ATOM 656 O O . ALA A 1 89 ? -7.459 -3.149 2.417 1.00 95.19 89 ALA A O 1
ATOM 657 N N . GLN A 1 90 ? -7.434 -2.174 4.432 1.00 96.31 90 GLN A N 1
ATOM 658 C CA . GLN A 1 90 ? -6.323 -1.271 4.118 1.00 96.31 90 GLN A CA 1
ATOM 659 C C . GLN A 1 90 ? -5.001 -2.012 3.891 1.00 96.31 90 GLN A C 1
ATOM 661 O O . GLN A 1 90 ? -4.271 -1.690 2.956 1.00 96.31 90 GLN A O 1
ATOM 666 N N . ARG A 1 91 ? -4.694 -3.020 4.715 1.00 96.69 91 ARG A N 1
ATOM 667 C CA . ARG A 1 91 ? -3.520 -3.885 4.529 1.00 96.69 91 ARG A CA 1
ATOM 668 C C . ARG A 1 91 ? -3.593 -4.647 3.205 1.00 96.69 91 ARG A C 1
ATOM 670 O O . ARG A 1 91 ? -2.606 -4.703 2.480 1.00 96.69 91 ARG A O 1
ATOM 677 N N . ASP A 1 92 ? -4.748 -5.223 2.893 1.00 93.88 92 ASP A N 1
ATOM 678 C CA . ASP A 1 92 ? -4.934 -6.064 1.707 1.00 93.88 92 ASP A CA 1
ATOM 679 C C . ASP A 1 92 ? -4.987 -5.219 0.419 1.00 93.88 92 ASP A C 1
ATOM 681 O O . ASP A 1 92 ? -4.585 -5.690 -0.638 1.00 93.88 92 ASP A O 1
ATOM 685 N N . ALA A 1 93 ? -5.370 -3.940 0.513 1.00 93.38 93 ALA A N 1
ATOM 686 C CA . ALA A 1 93 ? -5.240 -2.969 -0.575 1.00 93.38 93 ALA A CA 1
ATOM 687 C C . ALA A 1 93 ? -3.790 -2.510 -0.835 1.00 93.38 93 ALA A C 1
ATOM 689 O O . ALA A 1 93 ? -3.512 -1.968 -1.904 1.00 93.38 93 ALA A O 1
ATOM 690 N N . LEU A 1 94 ? -2.879 -2.670 0.132 1.00 95.81 94 LEU A N 1
ATOM 691 C CA . LEU A 1 94 ? -1.442 -2.416 -0.045 1.00 95.81 94 LEU A CA 1
ATOM 692 C C . LEU A 1 94 ? -0.702 -3.647 -0.574 1.00 95.81 94 LEU A C 1
ATOM 694 O O . LEU A 1 94 ? 0.262 -3.501 -1.315 1.00 95.81 94 LEU A O 1
ATOM 698 N N . LEU A 1 95 ? -1.134 -4.842 -0.167 1.00 94.50 95 LEU A N 1
ATOM 699 C CA . LEU A 1 95 ? -0.482 -6.115 -0.475 1.00 94.50 95 LEU A CA 1
ATOM 700 C C . LEU A 1 95 ? -1.436 -7.053 -1.222 1.00 94.50 95 LEU A C 1
ATOM 702 O O . LEU A 1 95 ? -1.715 -8.169 -0.775 1.00 94.50 95 LEU A O 1
ATOM 706 N N . HIS A 1 96 ? -1.961 -6.579 -2.347 1.00 91.75 96 HIS A N 1
ATOM 707 C CA . HIS A 1 96 ? -2.746 -7.408 -3.255 1.00 91.75 96 HIS A CA 1
ATOM 708 C C . HIS A 1 96 ? -1.833 -8.374 -4.036 1.00 91.75 96 HIS A C 1
ATOM 710 O O . HIS A 1 96 ? -0.624 -8.155 -4.124 1.00 91.75 96 HIS A O 1
ATOM 716 N N . PRO A 1 97 ? -2.364 -9.452 -4.636 1.00 90.69 97 PRO A N 1
ATOM 717 C CA . PRO A 1 97 ? -1.592 -10.253 -5.586 1.00 90.69 97 PRO A CA 1
ATOM 718 C C . PRO A 1 97 ? -1.021 -9.358 -6.699 1.00 90.69 97 PRO A C 1
ATOM 720 O O . PRO A 1 97 ? -1.777 -8.580 -7.272 1.00 90.69 97 PRO A O 1
ATOM 723 N N . GLY A 1 98 ? 0.285 -9.427 -6.971 1.00 93.31 98 GLY A N 1
ATOM 724 C CA . GLY A 1 98 ? 0.945 -8.566 -7.967 1.00 93.31 98 GLY A CA 1
ATOM 725 C C . GLY A 1 98 ? 1.503 -7.243 -7.425 1.00 93.31 98 GLY A C 1
ATOM 726 O O . GLY A 1 98 ? 2.032 -6.443 -8.194 1.00 93.31 98 GLY A O 1
ATOM 727 N N . PHE A 1 99 ? 1.391 -6.965 -6.119 1.00 94.56 99 PHE A N 1
ATOM 728 C CA . PHE A 1 99 ? 1.767 -5.658 -5.570 1.00 94.56 99 PHE A CA 1
ATOM 729 C C . PHE A 1 99 ? 3.227 -5.260 -5.823 1.00 94.56 99 PHE A C 1
ATOM 731 O O . PHE A 1 99 ? 3.506 -4.063 -5.853 1.00 94.56 99 PHE A O 1
ATOM 738 N N . LEU A 1 100 ? 4.163 -6.205 -5.975 1.00 94.38 100 LEU A N 1
ATOM 739 C CA . LEU A 1 100 ? 5.579 -5.867 -6.159 1.00 94.38 100 LEU A CA 1
ATOM 740 C C . LEU A 1 100 ? 5.849 -5.294 -7.544 1.00 94.38 100 LEU A C 1
ATOM 742 O O . LEU A 1 100 ? 6.612 -4.337 -7.660 1.00 94.38 100 LEU A O 1
ATOM 746 N N . SER A 1 101 ? 5.247 -5.885 -8.574 1.00 92.75 101 SER A N 1
ATOM 747 C CA . SER A 1 101 ? 5.402 -5.444 -9.960 1.00 92.75 101 SER A CA 1
ATOM 748 C C . SER A 1 101 ? 4.462 -4.295 -10.328 1.00 92.75 101 SER A C 1
ATOM 750 O O . SER A 1 101 ? 4.827 -3.453 -11.143 1.00 92.75 101 SER A O 1
ATOM 752 N N . GLU A 1 102 ? 3.281 -4.209 -9.710 1.00 92.12 102 GLU A N 1
ATOM 753 C CA . GLU A 1 102 ? 2.296 -3.161 -10.011 1.00 92.12 102 GLU A CA 1
ATOM 754 C C . GLU A 1 102 ? 2.522 -1.859 -9.223 1.00 92.12 102 GLU A C 1
ATOM 756 O O . GLU A 1 102 ? 2.095 -0.786 -9.657 1.00 92.12 102 GLU A O 1
ATOM 761 N N . THR A 1 103 ? 3.198 -1.915 -8.070 1.00 93.06 103 THR A N 1
ATOM 762 C CA . THR A 1 103 ? 3.491 -0.715 -7.274 1.00 93.06 103 THR A CA 1
ATOM 763 C C . THR A 1 103 ? 4.726 -0.000 -7.820 1.00 93.06 103 THR A C 1
ATOM 765 O O . THR A 1 103 ? 5.810 -0.589 -7.830 1.00 93.06 103 THR A O 1
ATOM 768 N N . PRO A 1 104 ? 4.641 1.297 -8.175 1.00 90.50 104 PRO A N 1
ATOM 769 C CA . PRO A 1 104 ? 5.817 2.032 -8.613 1.00 90.50 104 PRO A CA 1
ATOM 770 C C . PRO A 1 104 ? 6.889 2.062 -7.521 1.00 90.50 104 PRO A C 1
ATOM 772 O O . PRO A 1 104 ? 6.598 2.231 -6.332 1.00 90.50 104 PRO A O 1
ATOM 775 N N . TRP A 1 105 ? 8.152 1.927 -7.925 1.00 88.69 105 TRP A N 1
ATOM 776 C CA . TRP A 1 105 ? 9.259 1.738 -6.988 1.00 88.69 105 TRP A CA 1
ATOM 777 C C . TRP A 1 105 ? 9.340 2.758 -5.839 1.00 88.69 105 TRP A C 1
ATOM 779 O O . TRP A 1 105 ? 9.532 2.325 -4.697 1.00 88.69 105 TRP A O 1
ATOM 789 N N . PRO A 1 106 ? 9.186 4.082 -6.070 1.00 90.50 106 PRO A N 1
ATOM 790 C CA . PRO A 1 106 ? 9.259 5.053 -4.982 1.00 90.50 106 PRO A CA 1
ATOM 791 C C . PRO A 1 106 ? 8.268 4.727 -3.860 1.00 90.50 106 PRO A C 1
ATOM 793 O O . PRO A 1 106 ? 8.600 4.827 -2.683 1.00 90.50 106 PRO A O 1
ATOM 796 N N . GLN A 1 107 ? 7.077 4.245 -4.210 1.00 94.44 107 GLN A N 1
ATOM 797 C CA . GLN A 1 107 ? 6.052 3.860 -3.250 1.00 94.44 107 GLN A CA 1
ATOM 798 C C . GLN A 1 107 ? 6.250 2.453 -2.694 1.00 94.44 107 GLN A C 1
ATOM 800 O O . GLN A 1 107 ? 5.955 2.234 -1.518 1.00 94.44 107 GLN A O 1
ATOM 805 N N . LEU A 1 108 ? 6.822 1.531 -3.474 1.00 94.50 108 LEU A N 1
ATOM 806 C CA . LEU A 1 108 ? 7.110 0.171 -3.017 1.00 94.50 108 LEU A CA 1
ATOM 807 C C . LEU A 1 108 ? 8.023 0.182 -1.784 1.00 94.50 108 LEU A C 1
ATOM 809 O O . LEU A 1 108 ? 7.763 -0.500 -0.792 1.00 94.50 108 LEU A O 1
ATOM 813 N N . THR A 1 109 ? 9.051 1.036 -1.801 1.00 95.31 109 THR A N 1
ATOM 814 C CA . THR A 1 109 ? 9.974 1.206 -0.664 1.00 95.31 109 THR A CA 1
ATOM 815 C C . THR A 1 109 ? 9.304 1.734 0.609 1.00 95.31 109 THR A C 1
ATOM 817 O O . THR A 1 109 ? 9.839 1.569 1.706 1.00 95.31 109 THR A O 1
ATOM 820 N N . HIS A 1 110 ? 8.117 2.336 0.495 1.00 97.25 110 HIS A N 1
ATOM 821 C CA . HIS A 1 110 ? 7.353 2.864 1.620 1.00 97.25 110 HIS A CA 1
ATOM 822 C C . HIS A 1 110 ? 6.317 1.887 2.182 1.00 97.25 110 HIS A C 1
ATOM 824 O O . HIS A 1 110 ? 5.773 2.164 3.252 1.00 97.25 110 HIS A O 1
ATOM 830 N N . LEU A 1 111 ? 6.073 0.735 1.545 1.00 97.56 111 LEU A N 1
ATOM 831 C CA . LEU A 1 111 ? 5.085 -0.234 2.033 1.00 97.56 111 LEU A CA 1
ATOM 832 C C . LEU A 1 111 ? 5.306 -0.664 3.495 1.00 97.56 111 LEU A C 1
ATOM 834 O O . LEU A 1 111 ? 4.326 -0.642 4.245 1.00 97.56 111 LEU A O 1
ATOM 838 N N . PRO A 1 112 ? 6.539 -0.959 3.971 1.00 97.94 112 PRO A N 1
ATOM 839 C CA . PRO A 1 112 ? 6.759 -1.246 5.390 1.00 97.94 112 PRO A CA 1
ATOM 840 C C . PRO A 1 112 ? 6.291 -0.107 6.305 1.00 97.94 112 PRO A C 1
ATOM 842 O O . PRO A 1 112 ? 5.647 -0.350 7.322 1.00 97.94 112 PRO A O 1
ATOM 845 N N . ARG A 1 113 ? 6.538 1.153 5.919 1.00 98.00 113 ARG A N 1
ATOM 846 C CA . ARG A 1 113 ? 6.118 2.336 6.688 1.00 98.00 113 ARG A CA 1
ATOM 847 C C . ARG A 1 113 ? 4.597 2.480 6.723 1.00 98.00 113 ARG A C 1
ATOM 849 O O . ARG A 1 113 ? 4.053 2.814 7.772 1.00 98.00 113 ARG A O 1
ATOM 856 N N . TYR A 1 114 ? 3.904 2.217 5.616 1.00 98.44 114 TYR A N 1
ATOM 857 C CA . TYR A 1 114 ? 2.439 2.261 5.592 1.00 98.44 114 TYR A CA 1
ATOM 858 C C . TYR A 1 114 ? 1.821 1.170 6.471 1.00 98.44 114 TYR A C 1
ATOM 860 O O . TYR A 1 114 ? 0.904 1.452 7.241 1.00 98.44 114 TYR A O 1
ATOM 868 N N . LEU A 1 115 ? 2.366 -0.049 6.438 1.00 98.38 115 LEU A N 1
ATOM 869 C CA . LEU A 1 115 ? 1.951 -1.129 7.339 1.00 98.38 115 LEU A CA 1
ATOM 870 C C . LEU A 1 115 ? 2.215 -0.767 8.805 1.00 98.38 115 LEU A C 1
ATOM 872 O O . LEU A 1 115 ? 1.337 -0.941 9.652 1.00 98.38 115 LEU A O 1
ATOM 876 N N . LYS A 1 116 ? 3.377 -0.172 9.094 1.00 98.38 116 LYS A N 1
ATOM 877 C CA . LYS A 1 116 ? 3.714 0.328 10.428 1.00 98.38 116 LYS A CA 1
ATOM 878 C C . LYS A 1 116 ? 2.735 1.397 10.908 1.00 98.38 116 LYS A C 1
ATOM 880 O O . LYS A 1 116 ? 2.361 1.408 12.075 1.00 98.38 116 LYS A O 1
ATOM 885 N N . ALA A 1 117 ? 2.267 2.278 10.025 1.00 98.31 117 ALA A N 1
ATOM 886 C CA . ALA A 1 117 ? 1.266 3.281 10.378 1.00 98.31 117 ALA A CA 1
ATOM 887 C C . ALA A 1 117 ? -0.081 2.655 10.784 1.00 98.31 117 ALA A C 1
ATOM 889 O O . ALA A 1 117 ? -0.722 3.151 11.710 1.00 98.31 117 ALA A O 1
ATOM 890 N N . LEU A 1 118 ? -0.484 1.547 10.150 1.00 98.31 118 LEU A N 1
ATOM 891 C CA . LEU A 1 118 ? -1.666 0.779 10.561 1.00 98.31 118 LEU A CA 1
ATOM 892 C C . LEU A 1 118 ? -1.470 0.119 11.935 1.00 98.31 118 LEU A C 1
ATOM 894 O O . LEU A 1 118 ? -2.390 0.130 12.749 1.00 98.31 118 LEU A O 1
ATOM 898 N N . GLU A 1 119 ? -0.271 -0.396 12.223 1.00 97.94 119 GLU A N 1
ATOM 899 C CA . GLU A 1 119 ? 0.079 -0.911 13.557 1.00 97.94 119 GLU A CA 1
ATOM 900 C C . GLU A 1 119 ? 0.011 0.193 14.621 1.00 97.94 119 GLU A C 1
ATOM 902 O O . GLU A 1 119 ? -0.592 0.008 15.678 1.00 97.94 119 GLU A O 1
ATOM 907 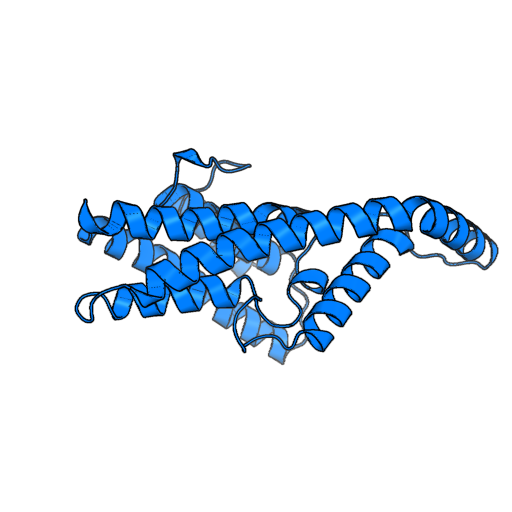N N . ARG A 1 120 ? 0.539 1.387 14.327 1.00 97.81 120 ARG A N 1
ATOM 908 C CA . ARG A 1 120 ? 0.454 2.541 15.237 1.00 97.81 120 ARG A CA 1
ATOM 909 C C . ARG A 1 120 ? -0.972 3.023 15.463 1.00 97.81 120 ARG A C 1
ATOM 911 O O . ARG A 1 120 ? -1.321 3.343 16.599 1.00 97.81 120 ARG A O 1
ATOM 918 N N . ARG A 1 121 ? -1.801 3.042 14.415 1.00 97.50 121 ARG A N 1
ATOM 919 C CA . ARG A 1 121 ? -3.236 3.330 14.529 1.00 97.50 121 ARG A CA 1
ATOM 920 C C . ARG A 1 121 ? -3.898 2.381 15.521 1.00 97.50 121 ARG A C 1
ATOM 922 O O . ARG A 1 121 ? -4.606 2.827 16.416 1.00 97.50 121 ARG A O 1
ATOM 929 N N . LEU A 1 122 ? -3.635 1.085 15.365 1.00 97.00 122 LEU A N 1
ATOM 930 C CA . LEU A 1 122 ? -4.175 0.050 16.233 1.00 97.00 122 LEU A CA 1
ATOM 931 C C . LEU A 1 122 ? -3.730 0.242 17.690 1.00 97.00 122 LEU A C 1
ATOM 933 O O . LEU A 1 122 ? -4.570 0.229 18.585 1.00 97.00 122 LEU A O 1
ATOM 937 N N . ALA A 1 123 ? -2.439 0.489 17.923 1.00 95.38 123 ALA A N 1
ATOM 938 C CA . ALA A 1 123 ? -1.894 0.702 19.264 1.00 95.38 123 ALA A CA 1
ATOM 939 C C . ALA A 1 123 ? -2.524 1.910 19.986 1.00 95.38 123 ALA A C 1
ATOM 941 O O . ALA A 1 123 ? -2.797 1.836 21.181 1.00 95.38 123 ALA A O 1
ATOM 942 N N . LYS A 1 124 ? -2.792 3.003 19.258 1.00 94.50 124 LYS A N 1
ATOM 943 C CA . LYS A 1 124 ? -3.355 4.249 19.812 1.00 94.50 124 LYS A CA 1
ATOM 944 C C . LYS A 1 124 ? -4.884 4.303 19.792 1.00 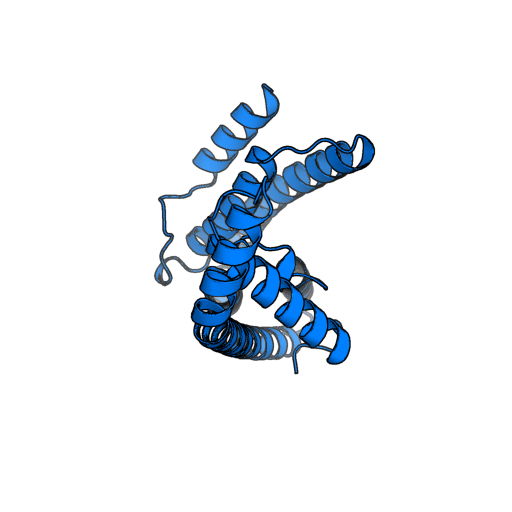94.50 124 LYS A C 1
ATOM 946 O O . LYS A 1 124 ? -5.467 5.260 20.299 1.00 94.50 124 LYS A O 1
ATOM 951 N N . TYR A 1 125 ? -5.556 3.301 19.220 1.00 94.06 125 TYR A N 1
ATOM 952 C CA . TYR A 1 125 ? -7.010 3.319 19.037 1.00 94.06 125 TYR A CA 1
ATOM 953 C C . TYR A 1 125 ? -7.765 3.537 20.357 1.00 94.06 125 TYR A C 1
ATOM 955 O O . TYR A 1 125 ? -8.710 4.324 20.409 1.00 94.06 125 TYR A O 1
ATOM 963 N N . GLY A 1 126 ? -7.316 2.884 21.436 1.00 91.56 126 GLY A N 1
ATOM 964 C CA . GLY A 1 126 ? -7.944 2.975 22.757 1.00 91.56 126 GLY A CA 1
ATOM 965 C C . GLY A 1 126 ? -7.852 4.354 23.417 1.00 91.56 126 GLY A C 1
ATOM 966 O O . GLY A 1 126 ? -8.688 4.669 24.258 1.00 91.56 126 GLY A O 1
ATOM 967 N N . GLU A 1 127 ? -6.889 5.193 23.024 1.00 93.81 127 GLU A N 1
ATOM 968 C CA . GLU A 1 127 ? -6.700 6.527 23.607 1.00 93.81 127 GLU A CA 1
ATOM 969 C C . GLU A 1 127 ? -7.812 7.495 23.184 1.00 93.81 127 GLU A C 1
ATOM 971 O O . GLU A 1 127 ? -8.269 8.315 23.980 1.00 93.81 127 GLU A O 1
ATOM 976 N N . ASN A 1 128 ? -8.246 7.428 21.918 1.00 93.00 128 ASN A N 1
ATOM 977 C CA . ASN A 1 128 ? -9.302 8.298 21.402 1.00 93.00 128 ASN A CA 1
ATOM 978 C C . ASN A 1 128 ? -10.048 7.686 20.194 1.00 93.00 128 ASN A C 1
ATOM 980 O O . ASN A 1 128 ? -9.819 8.091 19.045 1.00 93.00 128 ASN A O 1
ATOM 984 N N . PRO A 1 129 ? -10.999 6.766 20.439 1.00 94.31 129 PRO A N 1
ATOM 985 C CA . PRO A 1 129 ? -11.779 6.128 19.377 1.00 94.31 129 PRO A CA 1
ATOM 986 C C . PRO A 1 129 ? -12.605 7.111 18.533 1.00 94.31 129 PRO A C 1
ATOM 988 O O . PRO A 1 129 ? -12.782 6.907 17.334 1.00 94.31 129 PRO A O 1
ATOM 991 N N . ALA A 1 130 ? -13.094 8.205 19.128 1.00 94.88 130 ALA A N 1
ATOM 992 C CA . ALA A 1 130 ? -13.878 9.213 18.410 1.00 94.88 130 ALA A CA 1
ATOM 993 C C . ALA A 1 130 ? -13.032 9.958 17.362 1.00 94.88 130 ALA A C 1
ATOM 995 O O . ALA A 1 130 ? -13.489 10.214 16.245 1.00 94.88 130 ALA A O 1
ATOM 996 N N . ARG A 1 131 ? -11.774 10.274 17.698 1.00 95.25 131 ARG A N 1
ATOM 997 C CA . ARG A 1 131 ? -10.817 10.865 16.755 1.00 95.25 131 ARG A CA 1
ATOM 998 C C . ARG A 1 131 ? -10.451 9.884 15.645 1.00 95.25 131 ARG A C 1
ATOM 1000 O O . ARG A 1 131 ? -10.421 10.301 14.488 1.00 95.25 131 ARG A O 1
ATOM 1007 N N . ASP A 1 132 ? -10.213 8.612 15.976 1.00 96.25 132 ASP A N 1
ATOM 1008 C CA . ASP A 1 132 ? -9.973 7.571 14.968 1.00 96.25 132 ASP A CA 1
ATOM 1009 C C . ASP A 1 132 ? -11.149 7.468 13.992 1.00 96.25 132 ASP A C 1
ATOM 1011 O O . ASP A 1 132 ? -10.940 7.518 12.782 1.00 96.25 132 ASP A O 1
ATOM 1015 N N . ALA A 1 133 ? -12.384 7.422 14.500 1.00 95.38 133 ALA A N 1
ATOM 1016 C CA . ALA A 1 133 ? -13.586 7.336 13.677 1.00 95.38 133 ALA A CA 1
ATOM 1017 C C . ALA A 1 133 ? -13.710 8.518 12.702 1.00 95.38 133 ALA A C 1
ATOM 1019 O O . ALA A 1 133 ? -13.964 8.308 11.515 1.00 95.38 133 ALA A O 1
ATOM 1020 N N . LYS A 1 134 ? -13.460 9.750 13.170 1.00 96.56 134 LYS A N 1
ATOM 1021 C CA . LYS A 1 134 ? -13.471 10.953 12.321 1.00 96.56 134 LYS A CA 1
ATOM 1022 C C . LYS A 1 134 ? -12.417 10.886 11.212 1.00 96.56 134 LYS A C 1
ATOM 1024 O O . LYS A 1 134 ? -12.717 11.169 10.054 1.00 96.56 134 LYS A O 1
ATOM 1029 N N . HIS A 1 135 ? -11.187 10.510 11.557 1.00 96.81 135 HIS A N 1
ATOM 1030 C CA . HIS A 1 135 ? -10.095 10.384 10.585 1.00 96.81 135 HIS A CA 1
ATOM 1031 C C . HIS A 1 135 ? -10.359 9.273 9.573 1.00 96.81 135 HIS A C 1
ATOM 1033 O O . HIS A 1 135 ? -10.124 9.449 8.380 1.00 96.81 135 HIS A O 1
ATOM 1039 N N . SER A 1 136 ? -10.897 8.152 10.040 1.00 95.88 136 SER A N 1
ATOM 1040 C CA . SER A 1 136 ? -11.242 7.000 9.208 1.00 95.88 136 SER A CA 1
ATOM 1041 C C . SER A 1 136 ? -12.356 7.323 8.227 1.00 95.88 136 SER A C 1
ATOM 1043 O O . SER A 1 136 ? -12.266 6.937 7.066 1.00 95.88 136 SER A O 1
ATOM 1045 N N . GLN A 1 137 ? -13.370 8.078 8.657 1.00 96.19 137 GLN A N 1
ATOM 1046 C CA . GLN A 1 137 ? -14.419 8.561 7.766 1.00 96.19 137 GLN A CA 1
ATOM 1047 C C . GLN A 1 137 ? -13.841 9.457 6.663 1.00 96.19 137 GLN A C 1
ATOM 1049 O O . GLN A 1 137 ? -14.095 9.214 5.487 1.00 96.19 137 GLN A O 1
ATOM 1054 N N . ALA A 1 138 ? -13.007 10.435 7.028 1.00 96.31 138 ALA A N 1
ATOM 1055 C CA . ALA A 1 138 ? -12.372 11.330 6.063 1.00 96.31 138 ALA A CA 1
ATOM 1056 C C . ALA A 1 138 ? -11.523 10.562 5.028 1.00 96.31 138 ALA A C 1
ATOM 1058 O O . ALA A 1 138 ? -11.584 10.830 3.830 1.00 96.31 138 ALA A O 1
ATOM 1059 N N . VAL A 1 139 ? -10.752 9.564 5.470 1.00 97.31 139 VAL A N 1
ATOM 1060 C CA . VAL A 1 139 ? -9.980 8.692 4.569 1.00 97.31 139 VAL A CA 1
ATOM 1061 C C . VAL A 1 139 ? -10.901 7.853 3.677 1.00 97.31 139 VAL A C 1
ATOM 1063 O O . VAL A 1 139 ? -10.641 7.737 2.479 1.00 97.31 139 VAL A O 1
ATOM 1066 N N . ALA A 1 140 ? -11.979 7.292 4.230 1.00 96.00 140 ALA A N 1
ATOM 1067 C CA . ALA A 1 140 ? -12.927 6.467 3.487 1.00 96.00 140 ALA A CA 1
ATOM 1068 C C . ALA A 1 140 ? -13.627 7.252 2.368 1.00 96.00 140 ALA A C 1
ATOM 1070 O O . ALA A 1 140 ? -13.754 6.732 1.262 1.00 96.00 140 ALA A O 1
ATOM 1071 N N . GLU A 1 141 ? -14.018 8.504 2.614 1.00 96.81 141 GLU A N 1
ATOM 1072 C CA . GLU A 1 141 ? -14.629 9.374 1.600 1.00 96.81 141 GLU A CA 1
ATOM 1073 C C . GLU A 1 141 ? -13.687 9.608 0.406 1.00 96.81 141 GLU A C 1
ATOM 1075 O O . GLU A 1 141 ? -14.088 9.449 -0.750 1.00 96.81 141 GLU A O 1
ATOM 1080 N N . LEU A 1 142 ? -12.408 9.908 0.664 1.00 97.44 142 LEU A N 1
ATOM 1081 C CA . LEU A 1 142 ? -11.399 10.075 -0.391 1.00 97.44 142 LEU A CA 1
ATOM 1082 C C . LEU A 1 142 ? -11.139 8.769 -1.150 1.00 97.44 142 LEU A C 1
ATOM 1084 O O . LEU A 1 142 ? -10.997 8.772 -2.375 1.00 97.44 142 LEU A O 1
ATOM 1088 N N . TRP A 1 143 ? -11.106 7.644 -0.435 1.00 96.12 143 TRP A N 1
ATOM 1089 C CA . TRP A 1 143 ? -10.898 6.332 -1.036 1.00 96.12 143 TRP A CA 1
ATOM 1090 C C . TRP A 1 143 ? -12.060 5.904 -1.931 1.00 96.12 143 TRP A C 1
ATOM 1092 O O . TRP A 1 143 ? -11.835 5.389 -3.024 1.00 96.12 143 TRP A O 1
ATOM 1102 N N . GLN A 1 144 ? -13.303 6.147 -1.505 1.00 96.31 144 GLN A N 1
ATOM 1103 C CA . GLN A 1 144 ? -14.493 5.862 -2.307 1.00 96.31 144 GLN A CA 1
ATOM 1104 C C . GLN A 1 144 ? -14.483 6.648 -3.618 1.00 96.31 144 GLN A C 1
ATOM 1106 O O . GLN A 1 144 ? -14.717 6.071 -4.680 1.00 96.31 144 GLN A O 1
ATOM 1111 N N . ARG A 1 145 ? -14.150 7.941 -3.556 1.00 96.25 145 ARG A N 1
ATOM 1112 C CA . ARG A 1 145 ? -13.996 8.795 -4.738 1.00 96.25 145 ARG A CA 1
ATOM 1113 C C . ARG A 1 145 ? -12.927 8.252 -5.693 1.00 96.25 145 ARG A C 1
ATOM 1115 O O . ARG A 1 145 ? -13.210 8.063 -6.878 1.00 96.25 145 ARG A O 1
ATOM 1122 N N . TYR A 1 146 ? -11.738 7.922 -5.176 1.00 96.50 146 TYR A N 1
ATOM 1123 C CA . TYR A 1 146 ? -10.672 7.285 -5.960 1.00 96.50 146 TYR A CA 1
ATOM 1124 C C . TYR A 1 146 ? -11.152 5.986 -6.622 1.00 96.50 146 TYR A C 1
ATOM 1126 O O . TYR A 1 146 ? -11.003 5.830 -7.833 1.00 96.50 146 TYR A O 1
ATOM 1134 N N . ALA A 1 147 ? -11.769 5.081 -5.858 1.00 95.00 147 ALA A N 1
ATOM 1135 C CA . ALA A 1 147 ? -12.216 3.782 -6.350 1.00 95.00 147 ALA A CA 1
ATOM 1136 C C . ALA A 1 147 ? -13.260 3.912 -7.472 1.00 95.00 147 ALA A C 1
ATOM 1138 O O . ALA A 1 147 ? -13.169 3.207 -8.476 1.00 95.00 147 ALA A O 1
ATOM 1139 N N . GLN A 1 148 ? -14.208 4.846 -7.347 1.00 95.62 148 GLN A N 1
ATOM 1140 C CA . GLN A 1 148 ? -15.206 5.119 -8.386 1.00 95.62 148 GLN A CA 1
ATOM 1141 C C . GLN A 1 148 ? -14.559 5.627 -9.683 1.00 95.62 148 GLN A C 1
ATOM 1143 O O . GLN A 1 148 ? -14.838 5.093 -10.757 1.00 95.62 148 GLN A O 1
ATOM 1148 N N . ARG A 1 149 ? -13.648 6.610 -9.602 1.00 95.38 149 ARG A N 1
ATOM 1149 C CA . ARG A 1 149 ? -12.925 7.126 -10.783 1.00 95.38 149 ARG A CA 1
ATOM 1150 C C . ARG A 1 149 ? -12.025 6.055 -11.397 1.00 95.38 149 ARG A C 1
ATOM 1152 O O . ARG A 1 149 ? -11.979 5.925 -12.617 1.00 95.38 149 ARG A O 1
ATOM 1159 N N . ARG A 1 150 ? -11.356 5.246 -10.570 1.00 94.94 150 ARG A N 1
ATOM 1160 C CA . ARG A 1 150 ? -10.513 4.134 -11.026 1.00 94.94 150 ARG A CA 1
ATOM 1161 C C . ARG A 1 150 ? -11.334 3.088 -11.779 1.00 94.94 150 ARG A C 1
ATOM 1163 O O . ARG A 1 150 ? -10.908 2.657 -12.847 1.00 94.94 150 ARG A O 1
ATOM 1170 N N . ALA A 1 151 ? -12.515 2.730 -11.274 1.00 94.75 151 ALA A N 1
ATOM 1171 C CA . ALA A 1 151 ? -13.431 1.811 -11.947 1.00 94.75 151 ALA A CA 1
ATOM 1172 C C . ALA A 1 151 ? -13.936 2.374 -13.288 1.00 94.75 151 ALA A C 1
ATOM 1174 O O . ALA A 1 151 ? -13.924 1.662 -14.292 1.00 94.75 151 ALA A O 1
ATOM 1175 N N . ALA A 1 152 ? -14.306 3.658 -13.334 1.00 94.31 152 ALA A N 1
ATOM 1176 C CA . ALA A 1 152 ? -14.702 4.326 -14.575 1.00 94.31 152 ALA A CA 1
ATOM 1177 C C . ALA A 1 152 ? -13.566 4.326 -15.616 1.00 94.31 152 ALA A C 1
ATOM 1179 O O . ALA A 1 152 ? -13.782 3.955 -16.768 1.00 94.31 152 ALA A O 1
ATOM 1180 N N . ASN A 1 153 ? -12.339 4.650 -15.196 1.00 93.69 153 ASN A N 1
ATOM 1181 C CA . ASN A 1 153 ? -11.161 4.610 -16.061 1.00 93.69 153 ASN A CA 1
ATOM 1182 C C . ASN A 1 153 ? -10.865 3.203 -16.586 1.00 93.69 153 ASN A C 1
ATOM 1184 O O . ASN A 1 153 ? -10.506 3.051 -17.752 1.00 93.69 153 ASN A O 1
ATOM 1188 N N . ALA A 1 154 ? -11.024 2.173 -15.751 1.00 92.69 154 ALA A N 1
ATOM 1189 C CA . ALA A 1 154 ? -10.842 0.787 -16.169 1.00 92.69 154 ALA A CA 1
ATOM 1190 C C . ALA A 1 154 ? -11.866 0.384 -17.245 1.00 92.69 154 ALA A C 1
ATOM 1192 O O . ALA A 1 154 ? -11.485 -0.221 -18.248 1.00 92.69 154 ALA A O 1
ATOM 1193 N N . ALA A 1 155 ? -13.133 0.786 -17.089 1.00 93.44 155 ALA A N 1
ATOM 1194 C CA . ALA A 1 155 ? -14.190 0.517 -18.067 1.00 93.44 155 ALA A CA 1
ATOM 1195 C C . ALA A 1 155 ? -13.898 1.143 -19.443 1.00 93.44 155 ALA A C 1
ATOM 1197 O O . ALA A 1 155 ? -14.205 0.545 -20.472 1.00 93.44 155 ALA A O 1
ATOM 1198 N N . THR A 1 156 ? -13.251 2.311 -19.475 1.00 93.56 156 THR A N 1
ATOM 1199 C CA . THR A 1 156 ? -12.884 3.008 -20.719 1.00 93.56 156 THR A CA 1
ATOM 1200 C C . THR A 1 156 ? -11.427 2.798 -21.138 1.00 93.56 156 THR A C 1
ATOM 1202 O O . THR A 1 156 ? -10.971 3.451 -22.074 1.00 93.56 156 THR A O 1
ATOM 1205 N N . ARG A 1 157 ? -10.666 1.941 -20.438 1.00 90.81 157 ARG A N 1
ATOM 1206 C CA . ARG A 1 157 ? -9.208 1.760 -20.609 1.00 90.81 157 ARG A CA 1
ATOM 1207 C C . ARG A 1 157 ? -8.420 3.084 -20.607 1.00 90.81 157 ARG A C 1
ATOM 1209 O O . ARG A 1 157 ? -7.399 3.211 -21.280 1.00 90.81 157 ARG A O 1
ATOM 1216 N N . LYS A 1 158 ? -8.892 4.080 -19.851 1.00 91.62 158 LYS A N 1
ATOM 1217 C CA . LYS A 1 158 ? -8.240 5.388 -19.712 1.00 91.62 158 LYS A CA 1
ATOM 1218 C C . LYS A 1 158 ? -7.082 5.272 -18.721 1.00 91.62 158 LYS A C 1
ATOM 1220 O O . LYS A 1 158 ? -7.279 4.905 -17.564 1.00 91.62 158 LYS A O 1
ATOM 1225 N N . ALA A 1 159 ? -5.878 5.629 -19.159 1.00 89.12 159 ALA A N 1
ATOM 1226 C CA . ALA A 1 159 ? -4.755 5.853 -18.258 1.00 89.12 159 ALA A CA 1
ATOM 1227 C C . ALA A 1 159 ? -4.844 7.272 -17.677 1.00 89.12 159 ALA A C 1
ATOM 1229 O O . ALA A 1 159 ? -4.949 8.246 -18.420 1.00 89.12 159 ALA A O 1
ATOM 1230 N N . GLU A 1 160 ? -4.795 7.397 -16.351 1.00 92.31 160 GLU A N 1
ATOM 1231 C CA . GLU A 1 160 ? -4.824 8.688 -15.654 1.00 92.31 160 GLU A CA 1
ATOM 1232 C C . GLU A 1 160 ? -3.733 8.703 -14.569 1.00 92.31 160 GLU A C 1
ATOM 1234 O O . GLU A 1 160 ? -4.026 8.465 -13.398 1.00 92.31 160 GLU A O 1
ATOM 1239 N N . PRO A 1 161 ? -2.458 8.956 -14.930 1.00 91.19 161 PRO A N 1
ATOM 1240 C CA . PRO A 1 161 ? -1.349 8.973 -13.969 1.00 91.19 161 PRO A CA 1
ATOM 1241 C C . PRO A 1 161 ? -1.569 9.875 -12.737 1.00 91.19 161 PRO A C 1
ATOM 1243 O O . PRO A 1 161 ? -1.201 9.467 -11.633 1.00 91.19 161 PRO A O 1
ATOM 1246 N N . PRO A 1 162 ? -2.220 11.054 -12.853 1.00 94.00 162 PRO A N 1
ATOM 1247 C CA . PRO A 1 162 ? -2.559 11.871 -11.688 1.00 94.00 162 PRO A CA 1
ATOM 1248 C C . PRO A 1 162 ? -3.463 11.167 -10.657 1.00 94.00 162 PRO A C 1
ATOM 1250 O O . PRO A 1 162 ? -3.341 11.425 -9.459 1.00 94.00 162 PRO A O 1
ATOM 1253 N N . LEU A 1 163 ? -4.333 10.246 -11.090 1.00 94.88 163 LEU A N 1
ATOM 1254 C CA . LEU A 1 163 ? -5.185 9.461 -10.193 1.00 94.88 163 LEU A CA 1
ATOM 1255 C C . LEU A 1 163 ? -4.368 8.445 -9.379 1.00 94.88 163 LEU A C 1
ATOM 1257 O O . LEU A 1 163 ? -4.632 8.251 -8.192 1.00 94.88 163 LEU A O 1
ATOM 1261 N N . GLU A 1 164 ? -3.349 7.834 -9.988 1.00 92.44 164 GLU A N 1
ATOM 1262 C CA . GLU A 1 164 ? -2.425 6.941 -9.276 1.00 92.44 164 GLU A CA 1
ATOM 1263 C C . GLU A 1 164 ? -1.581 7.716 -8.255 1.00 92.44 164 GLU A C 1
ATOM 1265 O O . GLU A 1 164 ? -1.401 7.274 -7.121 1.00 92.44 164 GLU A O 1
ATOM 1270 N N . ALA A 1 165 ? -1.127 8.926 -8.596 1.00 93.50 165 ALA A N 1
ATOM 1271 C CA . ALA A 1 165 ? -0.446 9.791 -7.632 1.00 93.50 165 ALA A CA 1
ATOM 1272 C C . ALA A 1 165 ? -1.351 10.136 -6.432 1.00 93.50 165 ALA A C 1
ATOM 1274 O O . ALA A 1 165 ? -0.911 10.081 -5.281 1.00 93.50 165 ALA A O 1
ATOM 1275 N N . PHE A 1 166 ? -2.631 10.430 -6.683 1.00 96.31 166 PHE A N 1
ATOM 1276 C CA . PHE A 1 166 ? -3.615 10.710 -5.636 1.00 96.31 166 PHE A CA 1
ATOM 1277 C C . PHE A 1 166 ? -3.827 9.526 -4.687 1.00 96.31 166 PHE A C 1
ATOM 1279 O O . PHE A 1 166 ? -3.867 9.701 -3.469 1.00 96.31 166 PHE A O 1
ATOM 1286 N N . ARG A 1 167 ? -3.875 8.300 -5.215 1.00 95.62 167 ARG A N 1
ATOM 1287 C CA . ARG A 1 167 ? -3.935 7.075 -4.407 1.00 95.62 167 ARG A CA 1
ATOM 1288 C C . ARG A 1 167 ? -2.804 6.993 -3.384 1.00 95.62 167 ARG A C 1
ATOM 1290 O O . ARG A 1 167 ? -3.031 6.590 -2.243 1.00 95.62 167 ARG A O 1
ATOM 1297 N N . TRP A 1 168 ? -1.591 7.384 -3.749 1.00 96.31 168 TRP A N 1
ATOM 1298 C CA . TRP A 1 168 ? -0.465 7.379 -2.814 1.00 96.31 168 TRP A CA 1
ATOM 1299 C C . TRP A 1 168 ? -0.498 8.543 -1.826 1.00 96.31 168 TRP A C 1
ATOM 1301 O O . TRP A 1 168 ? -0.109 8.369 -0.673 1.00 96.31 168 TRP A O 1
ATOM 1311 N N . GLN A 1 169 ? -1.065 9.690 -2.206 1.00 97.19 169 GLN A N 1
ATOM 1312 C CA . GLN A 1 169 ? -1.338 10.768 -1.252 1.00 97.19 169 GLN A CA 1
ATOM 1313 C C . GLN A 1 169 ? -2.308 10.332 -0.144 1.00 97.19 169 GLN A C 1
ATOM 1315 O O . GLN A 1 169 ? -2.170 10.799 0.987 1.00 97.19 169 GLN A O 1
ATOM 1320 N N . ILE A 1 170 ? -3.260 9.429 -0.425 1.00 97.88 170 ILE A N 1
ATOM 1321 C CA . ILE A 1 170 ? -4.148 8.874 0.613 1.00 97.88 170 ILE A CA 1
ATOM 1322 C C . ILE A 1 170 ? -3.349 8.054 1.637 1.00 97.88 170 ILE A C 1
ATOM 1324 O O . ILE A 1 170 ? -3.609 8.148 2.837 1.00 97.88 170 ILE A O 1
ATOM 1328 N N . GLU A 1 171 ? -2.344 7.291 1.204 1.00 97.88 171 GLU A N 1
ATOM 1329 C CA . GLU A 1 171 ? -1.463 6.553 2.121 1.00 97.88 171 GLU A CA 1
ATOM 1330 C C . GLU A 1 171 ? -0.648 7.495 3.003 1.00 97.88 171 GLU A C 1
ATOM 1332 O O . GLU A 1 171 ? -0.585 7.306 4.218 1.00 97.88 171 GLU A O 1
ATOM 1337 N N . GLU A 1 172 ? -0.107 8.566 2.424 1.00 97.94 172 GLU A N 1
ATOM 1338 C CA . GLU A 1 172 ? 0.598 9.589 3.198 1.00 97.94 172 GLU A CA 1
ATOM 1339 C C . GLU A 1 172 ? -0.332 10.301 4.187 1.00 97.94 172 GLU A C 1
ATOM 1341 O O . GLU A 1 172 ? 0.055 10.556 5.331 1.00 97.94 172 GLU A O 1
ATOM 1346 N N . LEU A 1 173 ? -1.583 10.574 3.796 1.00 98.12 173 LEU A N 1
ATOM 1347 C CA . LEU A 1 173 ? -2.585 11.131 4.702 1.00 98.12 173 LEU A CA 1
ATOM 1348 C C . LEU A 1 173 ? -2.814 10.198 5.897 1.00 98.12 173 LEU A C 1
ATOM 1350 O O . LEU A 1 173 ? -2.830 10.669 7.032 1.00 98.12 173 LEU A O 1
ATOM 1354 N N . LYS A 1 174 ? -2.933 8.885 5.676 1.00 97.81 174 LYS A N 1
ATOM 1355 C CA . LYS A 1 174 ? -3.074 7.914 6.771 1.00 97.81 174 LYS A CA 1
ATOM 1356 C C . LYS A 1 174 ? -1.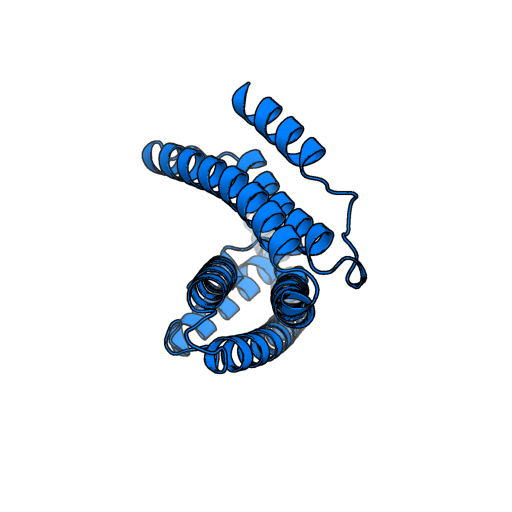884 7.960 7.728 1.00 97.81 174 LYS A C 1
ATOM 1358 O O . LYS A 1 174 ? -2.091 8.017 8.940 1.00 97.81 174 LYS A O 1
ATOM 1363 N N . VAL A 1 175 ? -0.653 8.022 7.216 1.00 98.12 175 VAL A N 1
ATOM 1364 C CA . VAL A 1 175 ? 0.542 8.187 8.066 1.00 98.12 175 VAL A CA 1
ATOM 1365 C C . VAL A 1 175 ? 0.448 9.474 8.891 1.00 98.12 175 VAL A C 1
ATOM 1367 O O . VAL A 1 175 ? 0.640 9.444 10.103 1.00 98.12 175 VAL A O 1
ATOM 1370 N N . SER A 1 176 ? 0.078 10.596 8.272 1.00 97.62 176 SER A N 1
ATOM 1371 C CA . SER A 1 176 ? -0.073 11.885 8.962 1.00 97.62 176 SER A CA 1
ATOM 1372 C C . SER A 1 176 ? -1.175 11.895 10.032 1.00 97.62 176 SER A C 1
ATOM 1374 O O . SER A 1 176 ? -1.039 12.570 11.056 1.00 97.62 176 SER A O 1
ATOM 1376 N N . LEU A 1 177 ? -2.270 11.162 9.826 1.00 96.19 177 LEU A N 1
ATOM 1377 C CA . LEU A 1 177 ? -3.390 11.133 10.768 1.00 96.19 177 LEU A CA 1
ATOM 1378 C C . LEU A 1 177 ? -3.139 10.193 11.949 1.00 96.19 177 LEU A C 1
ATOM 1380 O O . LEU A 1 177 ? -3.487 10.544 13.079 1.00 96.19 177 LEU A O 1
ATOM 1384 N N . PHE A 1 178 ? -2.532 9.030 11.699 1.00 96.19 178 PHE A N 1
ATOM 1385 C CA . PHE A 1 178 ? -2.449 7.945 12.680 1.00 96.19 178 PHE A CA 1
ATOM 1386 C C . PHE A 1 178 ? -1.048 7.723 13.270 1.00 96.19 178 PHE A C 1
ATOM 1388 O O . PHE A 1 178 ? -0.927 7.189 14.373 1.00 96.19 178 PHE A O 1
ATOM 1395 N N . ALA A 1 179 ? 0.010 8.139 12.572 1.00 96.75 179 ALA A N 1
ATOM 1396 C CA . ALA A 1 179 ? 1.393 7.800 12.907 1.00 96.75 179 ALA A CA 1
ATOM 1397 C C . ALA A 1 179 ? 2.370 8.941 12.566 1.00 96.75 179 ALA A C 1
ATOM 1399 O O . ALA A 1 179 ? 3.337 8.756 11.825 1.00 96.75 179 ALA A O 1
ATOM 1400 N N . GLN A 1 180 ? 2.111 10.140 13.099 1.00 93.81 180 GLN A N 1
ATOM 1401 C CA . GLN A 1 180 ? 2.887 11.363 12.826 1.00 93.81 180 GLN A CA 1
ATOM 1402 C C . GLN A 1 180 ? 4.394 11.197 13.058 1.00 93.81 180 GLN A C 1
ATOM 1404 O O . GLN A 1 180 ? 5.202 11.782 12.336 1.00 93.81 180 GLN A O 1
ATOM 1409 N N . GLU A 1 181 ? 4.774 10.361 14.023 1.00 95.44 181 GLU A N 1
ATOM 1410 C CA . GLU A 1 181 ? 6.158 10.028 14.349 1.00 95.44 181 GLU A CA 1
ATOM 1411 C C . GLU A 1 181 ? 6.933 9.395 13.182 1.00 95.44 181 GLU A C 1
ATOM 1413 O O . GLU A 1 181 ? 8.148 9.559 13.103 1.00 95.44 181 GLU A O 1
ATOM 1418 N N . LEU A 1 182 ? 6.247 8.717 12.253 1.00 95.38 182 LEU A N 1
ATOM 1419 C CA . LEU A 1 182 ? 6.871 8.074 11.091 1.00 95.38 182 LEU A CA 1
ATOM 1420 C C . LEU A 1 182 ? 7.244 9.074 9.993 1.00 95.38 182 LEU A C 1
ATOM 1422 O O . LEU A 1 182 ? 7.981 8.716 9.074 1.00 95.38 182 LEU A O 1
ATOM 1426 N N . ARG A 1 183 ? 6.764 10.320 10.114 1.00 94.25 183 ARG A N 1
ATOM 1427 C CA . ARG A 1 183 ? 6.916 11.412 9.149 1.00 94.25 183 ARG A CA 1
ATOM 1428 C C . ARG A 1 183 ? 6.362 11.062 7.761 1.00 94.25 183 ARG A C 1
ATOM 1430 O O . ARG A 1 183 ? 6.072 9.918 7.407 1.00 94.25 183 ARG A O 1
ATOM 1437 N N . THR A 1 184 ? 6.168 12.103 6.968 1.00 92.00 184 THR A N 1
ATOM 1438 C CA . THR A 1 184 ? 5.741 11.996 5.571 1.00 92.00 184 THR A CA 1
ATOM 1439 C C . THR A 1 184 ? 6.801 12.663 4.696 1.00 92.00 184 THR A C 1
ATOM 1441 O O . THR A 1 184 ? 7.397 13.651 5.138 1.00 92.00 184 THR A O 1
ATOM 1444 N N . PRO A 1 185 ? 7.084 12.148 3.485 1.00 89.62 185 PRO A N 1
ATOM 1445 C CA . PRO A 1 185 ? 8.081 12.743 2.591 1.00 89.62 185 PRO A CA 1
ATOM 1446 C C . PRO A 1 185 ? 7.726 14.173 2.172 1.00 89.62 185 PRO A C 1
ATOM 1448 O O . PRO A 1 185 ? 8.600 14.965 1.831 1.00 89.62 185 PRO A O 1
ATOM 1451 N N . GLN A 1 186 ? 6.433 14.499 2.180 1.00 88.94 186 GLN A N 1
ATOM 1452 C CA . GLN A 1 186 ? 5.902 15.805 1.818 1.00 88.94 186 GLN A CA 1
ATOM 1453 C C . GLN A 1 186 ? 4.742 16.171 2.749 1.00 88.94 186 GLN A C 1
ATOM 1455 O O . GLN A 1 186 ? 4.021 15.277 3.195 1.00 88.94 186 GLN A O 1
ATOM 1460 N N . PRO A 1 187 ? 4.495 17.468 3.013 1.00 90.88 187 PRO A N 1
ATOM 1461 C CA . PRO A 1 187 ? 3.387 17.857 3.869 1.00 90.88 187 PRO A CA 1
ATOM 1462 C C . PRO A 1 187 ? 2.044 17.475 3.234 1.00 90.88 187 PRO A C 1
ATOM 1464 O O . PRO A 1 187 ? 1.708 17.907 2.126 1.00 90.88 187 PRO A O 1
ATOM 1467 N N . VAL A 1 188 ? 1.248 16.713 3.976 1.00 95.62 188 VAL A N 1
ATOM 1468 C CA . VAL A 1 188 ? -0.035 16.159 3.541 1.00 95.62 188 VAL A CA 1
ATOM 1469 C C . VAL A 1 188 ? -1.128 16.520 4.543 1.00 95.62 188 VAL A C 1
ATOM 1471 O O . VAL A 1 188 ? -0.885 16.632 5.742 1.00 95.62 188 VAL A O 1
ATOM 1474 N N . SER A 1 189 ? -2.338 16.768 4.052 1.00 96.19 189 SER A N 1
ATOM 1475 C CA . SER A 1 189 ? -3.515 16.996 4.889 1.00 96.19 189 SER A CA 1
ATOM 1476 C C . SER A 1 189 ? -4.784 16.742 4.088 1.00 96.19 189 SER A C 1
ATOM 1478 O O . SER A 1 189 ? -4.765 16.799 2.858 1.00 96.19 189 SER A O 1
ATOM 1480 N N . TYR A 1 190 ? -5.902 16.531 4.781 1.00 96.06 190 TYR A N 1
ATOM 1481 C CA . TYR A 1 190 ? -7.203 16.342 4.138 1.00 96.06 190 TYR A CA 1
ATOM 1482 C C . TYR A 1 190 ? -7.532 17.474 3.149 1.00 96.06 190 TYR A C 1
ATOM 1484 O O . TYR A 1 190 ? -7.869 17.225 1.998 1.00 96.06 190 TYR A O 1
ATOM 1492 N N . LYS A 1 191 ? -7.310 18.734 3.553 1.00 96.38 191 LYS A N 1
ATOM 1493 C CA . LYS A 1 191 ? -7.529 19.917 2.702 1.00 96.38 191 LYS A CA 1
ATOM 1494 C C . LYS A 1 191 ? -6.667 19.907 1.432 1.00 96.38 191 LYS A C 1
ATOM 1496 O O . LYS A 1 191 ? -7.117 20.376 0.390 1.00 96.38 191 LYS A O 1
ATOM 1501 N N . ARG A 1 192 ? -5.429 19.404 1.509 1.00 96.81 192 ARG A N 1
ATOM 1502 C CA . ARG A 1 192 ? -4.547 19.282 0.336 1.00 96.81 192 ARG A CA 1
ATOM 1503 C C . ARG A 1 192 ? -5.055 18.214 -0.630 1.00 96.81 192 ARG A C 1
ATOM 1505 O O . ARG A 1 192 ? -5.068 18.475 -1.828 1.00 96.81 192 ARG A O 1
ATOM 1512 N N . LEU A 1 193 ? -5.519 17.072 -0.119 1.00 97.44 193 LEU A N 1
ATOM 1513 C CA . LEU A 1 193 ? -6.110 16.026 -0.957 1.00 97.44 193 LEU A CA 1
ATOM 1514 C C . LEU A 1 193 ? -7.430 16.481 -1.588 1.00 97.44 193 LEU A C 1
ATOM 1516 O O . LEU A 1 193 ? -7.636 16.244 -2.768 1.00 97.44 193 LEU A O 1
ATOM 1520 N N . GLU A 1 194 ? -8.290 17.203 -0.871 1.00 97.06 194 GLU A N 1
ATOM 1521 C CA . GLU A 1 194 ? -9.514 17.772 -1.460 1.00 97.06 194 GLU A CA 1
ATOM 1522 C C . GLU A 1 194 ? -9.215 18.727 -2.626 1.00 97.06 194 GLU A C 1
ATOM 1524 O O . GLU A 1 194 ? -9.869 18.691 -3.672 1.00 97.06 194 GLU A O 1
ATOM 1529 N N . LYS A 1 195 ? -8.168 19.552 -2.488 1.00 95.94 195 LYS A N 1
ATOM 1530 C CA . LYS A 1 195 ? -7.698 20.404 -3.584 1.00 95.94 195 LYS A CA 1
ATOM 1531 C C . LYS A 1 195 ? -7.200 19.567 -4.768 1.00 95.94 195 LYS A C 1
ATOM 1533 O O . LYS A 1 195 ? -7.639 19.812 -5.888 1.00 95.94 195 LYS A O 1
ATOM 1538 N N . ALA A 1 196 ? -6.350 18.570 -4.517 1.00 95.50 196 ALA A N 1
ATOM 1539 C CA . ALA A 1 196 ? -5.851 17.672 -5.560 1.00 95.50 196 ALA A CA 1
ATOM 1540 C C . ALA A 1 196 ? -7.000 16.939 -6.277 1.00 95.50 196 ALA A C 1
ATOM 1542 O O . ALA A 1 196 ? -7.019 16.857 -7.500 1.00 95.50 196 ALA A O 1
ATOM 1543 N N . TRP A 1 197 ? -8.015 16.485 -5.537 1.00 96.38 197 TRP A N 1
ATOM 1544 C CA . TRP A 1 197 ? -9.207 15.851 -6.101 1.00 96.38 197 TRP A CA 1
ATOM 1545 C C . TRP A 1 197 ? -10.023 16.802 -6.986 1.00 96.38 197 TRP A C 1
ATOM 1547 O O . TRP A 1 197 ? -10.505 16.419 -8.054 1.00 96.38 197 TRP A O 1
ATOM 1557 N N . THR A 1 198 ? -10.160 18.061 -6.567 1.00 94.56 198 THR A N 1
ATOM 1558 C CA . THR A 1 198 ? -10.837 19.096 -7.361 1.00 94.56 198 THR A CA 1
ATOM 1559 C C . THR A 1 198 ? -10.105 19.350 -8.679 1.00 94.56 198 THR A C 1
ATOM 1561 O O . THR A 1 198 ? -10.745 19.493 -9.717 1.00 94.56 198 THR A O 1
ATOM 1564 N N . GLU A 1 199 ? -8.773 19.386 -8.654 1.00 93.00 199 GLU A N 1
ATOM 1565 C CA . GLU A 1 199 ? -7.942 19.548 -9.852 1.00 93.00 199 GLU A CA 1
ATOM 1566 C C . GLU A 1 199 ? -8.081 18.351 -10.804 1.00 93.00 199 GLU A C 1
ATOM 1568 O O . GLU A 1 199 ? -8.272 18.560 -12.000 1.00 93.00 199 GLU A O 1
ATOM 1573 N N . LEU A 1 200 ? -8.110 17.119 -10.280 1.00 91.06 200 LEU A N 1
ATOM 1574 C CA . LEU A 1 200 ? -8.394 15.908 -11.066 1.00 91.06 200 LEU A CA 1
ATOM 1575 C C . LEU A 1 200 ? -9.776 15.930 -11.722 1.00 91.06 200 LEU A C 1
ATOM 1577 O O . LEU A 1 200 ? -9.947 15.442 -12.831 1.00 91.06 200 LEU A O 1
ATOM 1581 N N . SER A 1 201 ? -10.770 16.492 -11.036 1.00 83.62 201 SER A N 1
ATOM 1582 C CA . SER A 1 201 ? -12.155 16.517 -11.519 1.00 83.62 201 SER A CA 1
ATOM 1583 C C . SER A 1 201 ? -12.391 17.550 -12.628 1.00 83.62 201 SER A C 1
ATOM 1585 O O . SER A 1 201 ? -13.451 17.540 -13.249 1.00 83.62 201 SER A O 1
ATOM 1587 N N . ARG A 1 202 ? -11.434 18.457 -12.867 1.00 80.06 202 ARG A N 1
ATOM 1588 C CA . ARG A 1 202 ? -11.503 19.475 -13.928 1.00 80.06 202 ARG A CA 1
ATOM 1589 C C . ARG A 1 202 ? -10.940 18.994 -15.273 1.00 80.06 202 ARG A C 1
ATOM 1591 O O . ARG A 1 202 ? -11.126 19.706 -16.256 1.00 80.06 202 ARG A O 1
ATOM 1598 N N . GLY A 1 203 ? -10.261 17.842 -15.308 1.00 60.25 203 GLY A N 1
ATOM 1599 C CA . GLY A 1 203 ? -9.687 17.218 -16.511 1.00 60.25 203 GLY A CA 1
ATOM 1600 C C . GLY A 1 203 ? -10.361 15.904 -16.903 1.00 60.25 203 GLY A C 1
ATOM 1601 O O . GLY A 1 203 ? -10.303 15.578 -18.107 1.00 60.25 203 GLY A O 1
#